Protein AF-A0A6P0TU62-F1 (afdb_monomer)

Solvent-accessible surface area (backbone atoms only — not comparable to full-atom values): 12543 Å² total; per-residue (Å²): 138,87,80,88,75,73,83,84,69,90,76,86,84,86,90,59,67,56,60,49,53,32,50,72,73,44,58,74,83,40,44,62,30,43,53,56,49,48,51,63,51,58,72,39,86,76,42,37,83,47,64,42,98,83,37,34,37,38,36,33,21,39,73,86,64,100,78,54,47,68,38,38,34,43,33,52,50,100,90,45,67,43,58,30,36,31,37,73,37,22,60,92,61,98,59,87,74,46,62,45,46,28,32,64,42,58,40,89,94,48,54,61,67,34,46,80,22,40,48,52,34,40,30,60,42,99,65,80,90,67,89,87,69,90,59,94,45,66,46,100,47,68,33,56,33,53,34,46,42,71,46,45,66,54,43,27,29,55,92,30,85,63,42,43,55,48,54,50,28,42,76,72,73,57,84,86,92,74,87,51,72,64,58,53,52,55,48,60,50,50,77,73,53,65,59,50,30,43,36,59,56,52,52,51,17,52,37,50,41,60,61,73,74,106

Radius of gyration: 17.97 Å; Cα contacts (8 Å, |Δi|>4): 319; chains: 1; bounding box: 48×42×47 Å

Mean predicted aligned error: 10.74 Å

Nearest PDB structures (foldseek):
  2a1v-assembly1_A  TM=5.948E-01  e=1.820E-01  Deinococcus radiodurans
  7pb8-assembly1_O  TM=3.195E-01  e=6.800E+00  Homo sapiens

Foldseek 3Di:
DDDDPPPPPPDDDDDDVLLVLLLVLDDPVQNVLVVVLVVVLVPAPQWDWDADPVSFKIWIWRDDDPPIDGAKMWGADPVGIWIKGFFFAAAPDPDDTDTAIKIFDFDPPFHPSDQATFTQKIAGDPDDDDPPDPDFDADPRQATRIDGQLCRLVRRPPPDPPSNVVLLCLLVVHDDDDQDVVSVVVSVVVNVDRPTGPNSVSSNSSSSVNVVVD

Structure (mmCIF, N/CA/C/O backbone):
data_AF-A0A6P0TU62-F1
#
_entry.id   AF-A0A6P0TU62-F1
#
loop_
_atom_site.group_PDB
_atom_site.id
_atom_site.type_symbol
_atom_site.label_atom_id
_atom_site.label_alt_id
_atom_site.label_comp_id
_atom_site.label_asym_id
_atom_site.label_entity_id
_atom_site.label_seq_id
_atom_site.pdbx_PDB_ins_code
_atom_site.Cartn_x
_atom_site.Cartn_y
_atom_site.Cartn_z
_atom_site.occupancy
_atom_site.B_iso_or_equiv
_atom_site.auth_seq_id
_atom_site.auth_comp_id
_atom_site.auth_asym_id
_atom_site.auth_atom_id
_atom_site.pdbx_PDB_model_num
ATOM 1 N N . MET A 1 1 ? 22.571 23.059 -16.950 1.00 43.94 1 MET A N 1
ATOM 2 C CA . MET A 1 1 ? 21.199 22.929 -17.494 1.00 43.94 1 MET A CA 1
ATOM 3 C C . MET A 1 1 ? 21.248 23.376 -18.944 1.00 43.94 1 MET A C 1
ATOM 5 O O . MET A 1 1 ? 21.940 24.358 -19.193 1.00 43.94 1 MET A O 1
ATOM 9 N N . PRO A 1 2 ? 20.651 22.629 -19.884 1.00 31.70 2 PRO A N 1
ATOM 10 C CA . PRO A 1 2 ? 19.198 22.700 -20.074 1.00 31.70 2 PRO A CA 1
ATOM 11 C C . PRO A 1 2 ? 18.523 21.355 -20.404 1.00 31.70 2 PRO A C 1
ATOM 13 O O . PRO A 1 2 ? 19.171 20.417 -20.855 1.00 31.70 2 PRO A O 1
ATOM 16 N N . GLY A 1 3 ? 17.197 21.323 -20.234 1.00 24.81 3 GLY A N 1
ATOM 17 C CA . GLY A 1 3 ? 16.313 20.484 -21.044 1.00 24.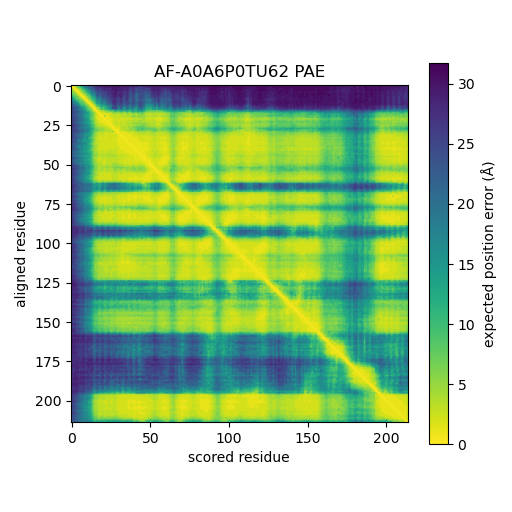81 3 GLY A CA 1
ATOM 18 C C . GLY A 1 3 ? 15.671 19.294 -20.342 1.00 24.81 3 GLY A C 1
ATOM 19 O O . GLY A 1 3 ? 15.936 18.156 -20.714 1.00 24.81 3 GLY A O 1
ATOM 20 N N . GLU A 1 4 ? 14.783 19.559 -19.381 1.00 38.81 4 GLU A N 1
ATOM 21 C CA . GLU A 1 4 ? 13.712 18.632 -19.009 1.00 38.81 4 GLU A CA 1
ATOM 22 C C . GLU A 1 4 ? 12.938 18.228 -20.269 1.00 38.81 4 GLU A C 1
ATOM 24 O O . GLU A 1 4 ? 12.079 18.953 -20.767 1.00 38.81 4 GLU A O 1
ATOM 29 N N . THR A 1 5 ? 13.242 17.049 -20.796 1.00 30.67 5 THR A N 1
ATOM 30 C CA . THR A 1 5 ? 12.323 16.332 -21.672 1.00 30.67 5 THR A CA 1
ATOM 31 C C . THR A 1 5 ? 11.351 15.606 -20.753 1.00 30.67 5 THR A C 1
ATOM 33 O O . THR A 1 5 ? 11.545 14.458 -20.358 1.00 30.67 5 THR A O 1
ATOM 36 N N . LEU A 1 6 ? 10.309 16.335 -20.344 1.00 31.42 6 LEU A N 1
ATOM 37 C CA . LEU A 1 6 ? 9.049 15.729 -19.936 1.00 31.42 6 LEU A CA 1
ATOM 38 C C . LEU A 1 6 ? 8.678 14.732 -21.034 1.00 31.42 6 LEU A C 1
ATOM 40 O O . LEU A 1 6 ? 8.507 15.124 -22.184 1.00 31.42 6 LEU A O 1
ATOM 44 N N . ASN A 1 7 ? 8.616 13.447 -20.687 1.00 32.84 7 ASN A N 1
ATOM 45 C CA . ASN A 1 7 ? 8.151 12.393 -21.579 1.00 32.84 7 ASN A CA 1
ATOM 46 C C . ASN A 1 7 ? 6.674 12.644 -21.922 1.00 32.84 7 ASN A C 1
ATOM 48 O O . ASN A 1 7 ? 5.763 12.083 -21.313 1.00 32.84 7 ASN A O 1
ATOM 52 N N . THR A 1 8 ? 6.441 13.507 -22.904 1.00 32.34 8 THR A N 1
ATOM 53 C CA . THR A 1 8 ? 5.207 13.623 -23.675 1.00 32.34 8 THR A CA 1
ATOM 54 C C . THR A 1 8 ? 5.149 12.475 -24.673 1.00 32.34 8 THR A C 1
ATOM 56 O O . THR A 1 8 ? 5.306 12.667 -25.868 1.00 32.34 8 THR A O 1
ATOM 59 N N . GLU A 1 9 ? 4.907 11.272 -24.164 1.00 31.53 9 GLU A N 1
ATOM 60 C CA . GLU A 1 9 ? 4.368 10.156 -24.949 1.00 31.53 9 GLU A CA 1
ATOM 61 C C . GLU A 1 9 ? 3.226 9.504 -24.157 1.00 31.53 9 GLU A C 1
ATOM 63 O O . GLU A 1 9 ? 3.234 8.332 -23.790 1.00 31.53 9 GLU A O 1
ATOM 68 N N . PHE A 1 10 ? 2.218 10.321 -23.851 1.00 41.88 10 PHE A N 1
ATOM 69 C CA . PHE A 1 10 ? 0.857 9.852 -23.612 1.00 41.88 10 PHE A CA 1
ATOM 70 C C . PHE A 1 10 ? 0.132 9.859 -24.963 1.00 41.88 10 PHE A C 1
ATOM 72 O O . PHE A 1 10 ? -0.468 10.871 -25.294 1.00 41.88 10 PHE A O 1
ATOM 79 N N . ASN A 1 11 ? 0.280 8.797 -25.762 1.00 35.66 11 ASN A N 1
ATOM 80 C CA . ASN A 1 11 ? -0.565 8.369 -26.902 1.00 35.66 11 ASN A CA 1
ATOM 81 C C . ASN A 1 11 ? 0.166 7.169 -27.552 1.00 35.66 11 ASN A C 1
ATOM 83 O O . ASN A 1 11 ? 1.378 7.214 -27.685 1.00 35.66 11 ASN A O 1
ATOM 87 N N . ASP A 1 12 ? -0.420 6.043 -27.953 1.00 40.81 12 ASP A N 1
ATOM 88 C CA . ASP A 1 12 ? -1.794 5.749 -28.329 1.00 40.81 12 ASP A CA 1
ATOM 89 C C . ASP A 1 12 ? -2.007 4.218 -28.300 1.00 40.81 12 ASP A C 1
ATOM 91 O O . ASP A 1 12 ? -1.086 3.447 -28.577 1.00 40.81 12 ASP A O 1
ATOM 95 N N . GLY A 1 13 ? -3.214 3.769 -27.953 1.00 32.50 13 GLY A N 1
ATOM 96 C CA . GLY A 1 13 ? -3.546 2.338 -27.835 1.00 32.50 13 GLY A CA 1
ATOM 97 C C . GLY A 1 13 ? -4.524 2.004 -26.708 1.00 32.50 13 GLY A C 1
ATOM 98 O O . GLY A 1 13 ? -4.392 0.973 -26.052 1.00 32.50 13 GLY A O 1
ATOM 99 N N . SER A 1 14 ? -5.498 2.892 -26.481 1.00 37.72 14 SER A N 1
ATOM 100 C CA . SER A 1 14 ? -6.461 2.913 -25.370 1.00 37.72 14 SER A CA 1
ATOM 101 C C . SER A 1 14 ? -5.834 3.153 -23.991 1.00 37.72 14 SER A C 1
ATOM 103 O O . SER A 1 14 ? -4.869 2.501 -23.626 1.00 37.72 14 SER A O 1
ATOM 105 N N . LEU A 1 15 ? -6.405 4.083 -23.217 1.00 56.44 15 LEU A N 1
ATOM 106 C CA . LEU A 1 15 ? -6.760 3.927 -21.791 1.00 56.44 15 LEU A CA 1
ATOM 107 C C . LEU A 1 15 ? -7.255 5.273 -21.198 1.00 56.44 15 LEU A C 1
ATOM 109 O O . LEU A 1 15 ? -6.475 5.990 -20.577 1.00 56.44 15 LEU A O 1
ATOM 113 N N . PRO A 1 16 ? -8.536 5.668 -21.405 1.00 58.84 16 PRO A N 1
ATOM 114 C CA . PRO A 1 16 ? -9.165 6.620 -20.460 1.00 58.84 16 PRO A CA 1
ATOM 115 C C . PRO A 1 16 ? -10.640 6.354 -20.077 1.00 58.84 16 PRO A C 1
ATOM 117 O O . PRO A 1 16 ? -11.072 6.784 -19.008 1.00 58.84 16 PRO A O 1
ATOM 120 N N . ALA A 1 17 ? -11.431 5.610 -20.863 1.00 62.06 17 ALA A N 1
ATOM 121 C CA . ALA A 1 17 ? -12.846 5.366 -20.532 1.00 62.06 17 ALA A CA 1
ATOM 122 C C . ALA A 1 17 ? -13.014 4.444 -19.311 1.00 62.06 17 ALA A C 1
ATOM 124 O O . ALA A 1 17 ? -13.893 4.642 -18.478 1.00 62.06 17 ALA A O 1
ATOM 125 N N . PHE A 1 18 ? -12.150 3.438 -19.171 1.00 75.94 18 PHE A N 1
ATOM 126 C CA . PHE A 1 18 ? -12.270 2.437 -18.110 1.00 75.94 18 PHE A CA 1
ATOM 127 C C . PHE A 1 18 ? -11.877 2.974 -16.728 1.00 75.94 18 PHE A C 1
ATOM 129 O O . PHE A 1 18 ? -12.560 2.668 -15.748 1.00 75.94 18 PHE A O 1
ATOM 136 N N . THR A 1 19 ? -10.844 3.820 -16.644 1.00 82.38 19 THR A N 1
ATOM 137 C CA . THR A 1 19 ? -10.497 4.535 -15.404 1.00 82.38 19 THR A CA 1
ATOM 138 C C . THR A 1 19 ? -11.584 5.551 -15.058 1.00 82.38 19 THR A C 1
ATOM 140 O O . THR A 1 19 ? -12.048 5.564 -13.921 1.00 82.38 19 THR A O 1
ATOM 143 N N . GLY A 1 20 ? -12.099 6.305 -16.040 1.00 80.50 20 GLY A N 1
ATOM 144 C 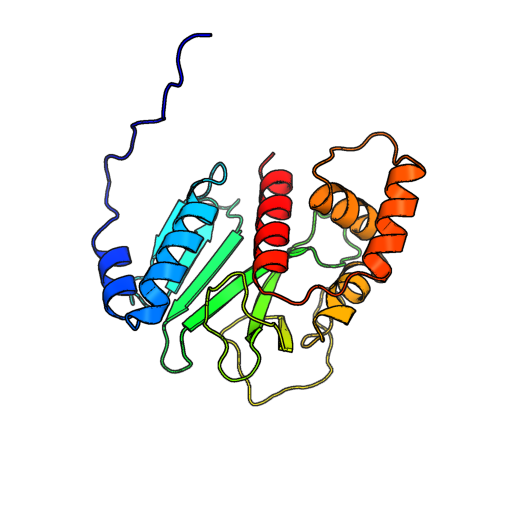CA . GLY A 1 20 ? -13.261 7.181 -15.842 1.00 80.50 20 GLY A CA 1
ATOM 145 C C . GLY A 1 20 ? -14.491 6.429 -15.315 1.00 80.50 20 GLY A C 1
ATOM 146 O O . GLY A 1 20 ? -15.119 6.863 -14.351 1.00 80.50 20 GLY A O 1
ATOM 147 N N . ASN A 1 21 ? -14.782 5.241 -15.855 1.00 83.75 21 ASN A N 1
ATOM 148 C CA . ASN A 1 21 ? -15.864 4.375 -15.377 1.00 83.75 21 ASN A CA 1
ATOM 149 C C . ASN A 1 21 ? -15.638 3.894 -13.938 1.00 83.75 21 ASN A C 1
ATOM 151 O O . ASN A 1 21 ? -16.591 3.829 -13.162 1.00 83.75 21 ASN A O 1
ATOM 155 N N . PHE A 1 22 ? -14.399 3.589 -13.551 1.00 87.31 22 PHE A N 1
ATOM 156 C CA . PHE A 1 22 ? -14.070 3.274 -12.162 1.00 87.31 22 PHE A CA 1
ATOM 157 C C . PHE A 1 22 ? -14.292 4.485 -11.240 1.00 87.31 22 PHE A C 1
ATOM 159 O O . PHE A 1 22 ? -14.972 4.358 -10.221 1.00 87.31 22 PHE A O 1
ATOM 166 N N . VAL A 1 23 ? -13.777 5.662 -11.618 1.00 86.25 23 VAL A N 1
ATOM 167 C CA . VAL A 1 23 ? -13.874 6.907 -10.833 1.00 86.25 23 VAL A CA 1
ATOM 168 C C . VAL A 1 23 ? -15.318 7.385 -10.699 1.00 86.25 23 VAL A C 1
ATOM 170 O O . VAL A 1 23 ? -15.723 7.819 -9.622 1.00 86.25 23 VAL A O 1
ATOM 173 N N . SER A 1 24 ? -16.129 7.250 -11.751 1.00 85.38 24 SER A N 1
ATOM 174 C CA . SER A 1 24 ? -17.551 7.623 -11.726 1.00 85.38 24 SER A CA 1
ATOM 175 C C . SER A 1 24 ? -18.344 6.874 -10.649 1.00 85.38 24 SER A C 1
ATOM 177 O O . SER A 1 24 ? -19.315 7.407 -10.118 1.00 85.38 24 SER A O 1
ATOM 179 N N . ARG A 1 25 ? -17.890 5.668 -10.285 1.00 85.25 25 ARG A N 1
ATOM 180 C CA . ARG A 1 25 ? -18.490 4.814 -9.254 1.00 85.25 25 ARG A CA 1
ATOM 181 C C . ARG A 1 25 ? -17.944 5.079 -7.852 1.00 85.25 25 ARG A C 1
ATOM 183 O O . ARG A 1 25 ? -18.397 4.432 -6.914 1.00 85.25 25 ARG A O 1
ATOM 190 N N . LEU A 1 26 ? -16.938 5.941 -7.706 1.00 85.88 26 LEU A N 1
ATOM 191 C CA . LEU A 1 26 ? -16.452 6.383 -6.403 1.00 85.88 26 LEU A CA 1
ATOM 192 C C . LEU A 1 26 ? -17.308 7.546 -5.909 1.00 85.88 26 LEU A C 1
ATOM 194 O O . LEU A 1 26 ? -17.596 8.481 -6.670 1.00 85.88 26 LEU A O 1
ATOM 198 N N . ASP A 1 27 ? -17.620 7.522 -4.617 1.00 84.50 27 ASP A N 1
ATOM 199 C CA . ASP A 1 27 ? -18.214 8.665 -3.935 1.00 84.50 27 ASP A CA 1
ATOM 200 C C . ASP A 1 27 ? -17.286 9.880 -4.040 1.00 84.50 27 ASP A C 1
ATOM 202 O O . ASP A 1 27 ? -16.056 9.759 -4.052 1.00 84.50 27 ASP A O 1
ATOM 206 N N . GLN A 1 28 ? -17.880 11.072 -4.123 1.00 79.06 28 GLN A N 1
ATOM 207 C CA . GLN A 1 28 ? -17.161 12.324 -4.364 1.00 79.06 28 GLN A CA 1
ATOM 208 C C . GLN A 1 28 ? -15.968 12.561 -3.409 1.00 79.06 28 GLN A C 1
ATOM 210 O O . GLN A 1 28 ? -14.908 12.947 -3.913 1.00 79.06 28 GLN A O 1
ATOM 215 N N . PRO A 1 29 ? -16.057 12.267 -2.092 1.00 74.81 29 PRO A N 1
ATOM 216 C CA . PRO A 1 29 ? -14.926 12.424 -1.173 1.00 74.81 29 PRO A CA 1
ATOM 217 C C . PRO A 1 29 ? -13.724 11.529 -1.511 1.00 74.81 29 PRO A C 1
ATOM 219 O O . PRO A 1 29 ? -12.580 11.896 -1.251 1.00 74.81 29 PRO A O 1
ATOM 222 N N . PHE A 1 30 ? -13.953 10.365 -2.127 1.00 85.00 30 PHE A N 1
ATOM 223 C CA . PHE A 1 30 ? -12.886 9.417 -2.458 1.00 85.00 30 PHE A CA 1
ATOM 224 C C . PHE A 1 30 ? -12.179 9.756 -3.765 1.00 85.00 30 PHE A C 1
ATOM 226 O O . PHE A 1 30 ? -11.035 9.348 -3.953 1.00 85.00 30 PHE A O 1
ATOM 233 N N . ARG A 1 31 ? -12.816 10.525 -4.658 1.00 89.38 31 ARG A N 1
ATOM 234 C CA . ARG A 1 31 ? -12.241 10.878 -5.966 1.00 89.38 31 ARG A CA 1
ATOM 235 C C . ARG A 1 31 ? -10.957 11.690 -5.829 1.00 89.38 31 ARG A C 1
ATOM 237 O O . ARG A 1 31 ? -9.978 11.385 -6.495 1.00 89.38 31 ARG A O 1
ATOM 244 N N . GLN A 1 32 ? -10.927 12.676 -4.931 1.00 89.75 32 GLN A N 1
ATOM 245 C CA . GLN A 1 32 ? -9.735 13.511 -4.735 1.00 89.75 32 GLN A CA 1
ATOM 246 C C . GLN A 1 32 ? -8.550 12.703 -4.191 1.00 89.75 32 GLN A C 1
ATOM 248 O O . GLN A 1 32 ? -7.435 12.826 -4.694 1.00 89.75 32 GLN A O 1
ATOM 253 N N . ASN A 1 33 ? -8.791 11.851 -3.191 1.00 91.25 33 ASN A N 1
ATOM 254 C CA . ASN A 1 33 ? -7.750 10.986 -2.632 1.00 91.25 33 ASN A CA 1
ATOM 255 C C . ASN A 1 33 ? -7.298 9.926 -3.640 1.00 91.25 33 ASN A C 1
ATOM 257 O O . ASN A 1 33 ? -6.104 9.655 -3.752 1.00 91.25 33 ASN A O 1
ATOM 261 N N . PHE A 1 34 ? -8.229 9.394 -4.436 1.00 93.62 34 PHE A N 1
ATOM 262 C CA . PHE A 1 34 ? -7.909 8.508 -5.547 1.00 93.62 34 PHE A CA 1
ATOM 263 C C . PHE A 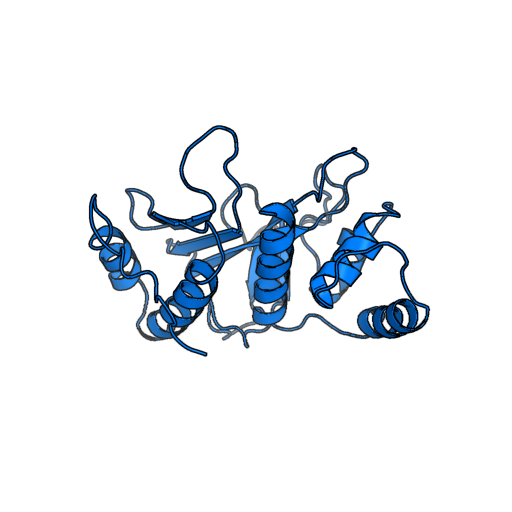1 34 ? -6.972 9.176 -6.558 1.00 93.62 34 PHE A C 1
ATOM 265 O O . PHE A 1 34 ? -5.941 8.590 -6.869 1.00 93.62 34 PHE A O 1
ATOM 272 N N . GLU A 1 35 ? -7.278 10.386 -7.036 1.00 91.00 35 GLU A N 1
ATOM 273 C CA . GLU A 1 35 ? -6.439 11.077 -8.029 1.00 91.00 35 GLU A CA 1
ATOM 274 C C . GLU A 1 35 ? -5.036 11.375 -7.488 1.00 91.00 35 GLU A C 1
ATOM 276 O O . GLU A 1 35 ? -4.037 11.109 -8.160 1.00 91.00 35 GLU A O 1
ATOM 281 N N . LYS A 1 36 ? -4.936 11.845 -6.237 1.00 92.56 36 LYS A N 1
ATOM 282 C CA . LYS A 1 36 ? -3.638 12.055 -5.573 1.00 92.56 36 LYS A CA 1
ATOM 283 C C . LYS A 1 36 ? -2.824 10.761 -5.518 1.00 92.56 36 LYS A C 1
ATOM 285 O O . LYS A 1 36 ? -1.649 10.747 -5.889 1.00 92.56 36 LYS A O 1
ATOM 290 N N . LEU A 1 37 ? -3.447 9.666 -5.085 1.00 94.88 37 LEU A N 1
ATOM 291 C CA . LEU A 1 37 ? -2.782 8.373 -4.955 1.00 94.88 37 LEU A CA 1
ATOM 292 C C . LEU A 1 37 ? -2.410 7.771 -6.320 1.00 94.88 37 LEU A C 1
ATOM 294 O O . LEU A 1 37 ? -1.322 7.219 -6.488 1.00 94.88 37 LEU A O 1
ATOM 298 N N . ARG A 1 38 ? -3.285 7.923 -7.316 1.00 94.19 38 ARG A N 1
ATOM 299 C CA . ARG A 1 38 ? -3.052 7.522 -8.706 1.00 94.19 38 ARG A CA 1
ATOM 300 C C . ARG A 1 38 ? -1.815 8.208 -9.277 1.00 94.19 38 ARG A C 1
ATOM 302 O O . ARG A 1 38 ? -0.946 7.526 -9.818 1.00 94.19 38 ARG A O 1
ATOM 309 N N . LEU A 1 39 ? -1.703 9.527 -9.110 1.00 93.69 39 LEU A N 1
ATOM 310 C CA . LEU A 1 39 ? -0.533 10.294 -9.546 1.00 93.69 39 LEU A CA 1
ATOM 311 C C . LEU A 1 39 ? 0.750 9.814 -8.857 1.00 93.69 39 LEU A C 1
ATOM 313 O O . LEU A 1 39 ? 1.760 9.619 -9.531 1.00 93.69 39 LEU A O 1
ATOM 317 N N . LYS A 1 40 ? 0.704 9.545 -7.543 1.00 95.00 40 LYS A N 1
ATOM 318 C CA . LYS A 1 40 ? 1.849 8.985 -6.801 1.00 95.00 40 LYS A CA 1
ATOM 319 C C . LYS A 1 40 ? 2.322 7.642 -7.359 1.00 95.00 40 LYS A C 1
ATOM 321 O O . LYS A 1 40 ? 3.525 7.396 -7.400 1.00 95.00 40 LYS A O 1
ATOM 326 N N . PHE A 1 41 ? 1.409 6.761 -7.767 1.00 95.31 41 PHE A N 1
ATOM 327 C CA . PHE A 1 41 ? 1.783 5.460 -8.325 1.00 95.31 41 PHE A CA 1
ATOM 328 C C . PHE A 1 41 ? 2.280 5.554 -9.766 1.00 95.31 41 PHE A C 1
ATOM 330 O O . PHE A 1 41 ? 3.277 4.916 -10.098 1.00 95.31 41 PHE A O 1
ATOM 337 N N . LEU A 1 42 ? 1.619 6.347 -10.611 1.00 93.25 42 LEU A N 1
ATOM 338 C CA . LEU A 1 42 ? 1.998 6.506 -12.017 1.00 93.25 42 LEU A CA 1
ATOM 339 C C . LEU A 1 42 ? 3.314 7.265 -12.210 1.00 93.25 42 LEU A C 1
ATOM 341 O O . LEU A 1 42 ? 3.974 7.064 -13.225 1.00 93.25 42 LEU A O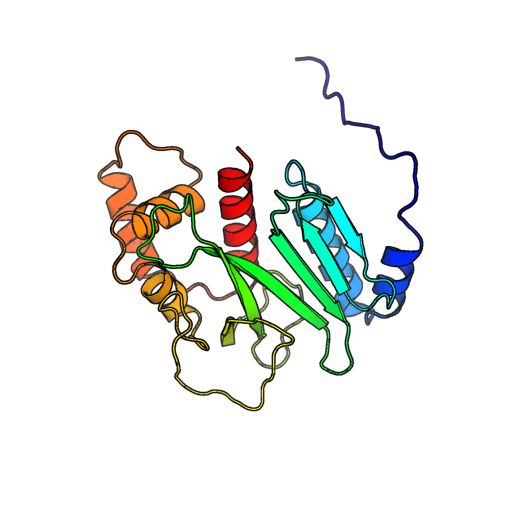 1
ATOM 345 N N . SER A 1 43 ? 3.727 8.086 -11.241 1.00 93.25 43 SER A N 1
ATOM 346 C CA . SER A 1 43 ? 5.040 8.738 -11.272 1.00 93.25 43 SER A CA 1
ATOM 347 C C . SER A 1 43 ? 6.205 7.781 -10.999 1.00 93.25 43 SER A C 1
ATOM 349 O O . SER A 1 43 ? 7.359 8.155 -11.207 1.00 93.25 43 SER A O 1
ATOM 351 N N . GLN A 1 44 ? 5.941 6.547 -10.549 1.00 92.19 44 GLN A N 1
ATOM 352 C CA . GLN A 1 44 ? 7.001 5.572 -10.307 1.00 92.19 44 GLN A CA 1
ATOM 353 C C . GLN A 1 44 ? 7.456 4.911 -11.615 1.00 92.19 44 GLN A C 1
ATOM 355 O O . GLN A 1 44 ? 6.631 4.591 -12.478 1.00 92.19 44 GLN A O 1
ATOM 360 N N . PRO A 1 45 ? 8.758 4.617 -11.779 1.00 88.94 45 PRO A N 1
ATOM 361 C CA . PRO A 1 45 ? 9.260 4.081 -13.034 1.00 88.94 45 PRO A CA 1
ATOM 362 C C . PRO A 1 45 ? 8.627 2.725 -13.368 1.00 88.94 45 PRO A C 1
ATOM 364 O O . PRO A 1 45 ? 8.431 1.871 -12.496 1.00 88.94 45 PRO A O 1
ATOM 367 N N . LYS A 1 46 ? 8.352 2.512 -14.660 1.00 89.38 46 LYS A N 1
ATOM 368 C CA . LYS A 1 46 ? 7.799 1.268 -15.231 1.00 89.38 46 LYS A CA 1
ATOM 369 C C . LYS A 1 46 ? 6.408 0.868 -14.696 1.00 89.38 46 LYS A C 1
ATOM 371 O O . LYS A 1 46 ? 5.951 -0.235 -15.013 1.00 89.38 46 LYS A O 1
ATOM 376 N N . VAL A 1 47 ? 5.732 1.713 -13.909 1.00 91.81 47 VAL A N 1
ATOM 377 C CA . VAL A 1 47 ? 4.349 1.462 -13.477 1.00 91.81 47 VAL A CA 1
ATOM 378 C C . VAL A 1 47 ? 3.388 1.726 -14.631 1.00 91.81 47 VAL A C 1
ATOM 380 O O . VAL A 1 47 ? 3.451 2.752 -15.297 1.00 91.81 47 VAL A O 1
ATOM 383 N N . LYS A 1 48 ? 2.466 0.787 -14.839 1.00 91.50 48 LYS A N 1
ATOM 384 C CA . LYS A 1 48 ? 1.290 0.924 -15.696 1.00 91.50 48 LYS A CA 1
ATOM 385 C C . LYS A 1 48 ? 0.028 0.761 -14.854 1.00 91.50 48 LYS A C 1
ATOM 387 O O . LYS A 1 48 ? 0.018 -0.013 -13.892 1.00 91.50 48 LYS A O 1
ATOM 392 N N . GLU A 1 49 ? -1.026 1.466 -15.244 1.00 90.69 49 GLU A N 1
ATOM 393 C CA . GLU A 1 49 ? -2.381 1.306 -14.714 1.00 90.69 49 GLU A CA 1
ATOM 394 C C . GLU A 1 49 ? -3.147 0.285 -15.565 1.00 90.69 49 GLU A C 1
ATOM 396 O O . GLU A 1 49 ? -3.173 0.379 -16.789 1.00 90.69 49 GLU A O 1
ATOM 401 N N . MET A 1 50 ? -3.771 -0.700 -14.919 1.00 89.50 50 MET A N 1
ATOM 402 C CA . MET A 1 50 ? -4.601 -1.719 -15.566 1.00 89.50 50 MET A CA 1
ATOM 403 C C . MET A 1 50 ? -5.954 -1.785 -14.865 1.00 89.50 50 MET A C 1
ATOM 405 O O . MET A 1 50 ? -6.029 -2.047 -13.662 1.00 89.50 50 MET A O 1
ATOM 409 N N . VAL A 1 51 ? -7.036 -1.579 -15.612 1.00 87.25 51 VAL A N 1
ATOM 410 C CA . VAL A 1 51 ? -8.401 -1.602 -15.075 1.00 87.25 51 VAL A CA 1
ATOM 411 C C . VAL A 1 51 ? -9.072 -2.924 -15.428 1.00 87.25 51 VAL A C 1
A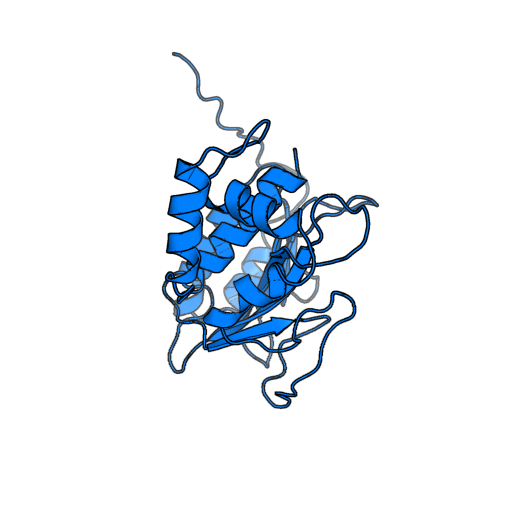TOM 413 O O . VAL A 1 51 ? -9.058 -3.358 -16.576 1.00 87.25 51 VAL A O 1
ATOM 416 N N . SER A 1 52 ? -9.686 -3.583 -14.444 1.00 83.50 52 SER A N 1
ATOM 417 C CA . SER A 1 52 ? -10.480 -4.793 -14.703 1.00 83.50 52 SER A CA 1
ATOM 418 C C . SER A 1 52 ? -11.668 -4.481 -15.619 1.00 83.50 52 SER A C 1
ATOM 420 O O . SER A 1 52 ? -12.288 -3.434 -15.446 1.00 83.50 52 SER A O 1
ATOM 422 N N . GLY A 1 53 ? -12.085 -5.425 -16.468 1.00 80.44 53 GLY A N 1
ATOM 423 C CA . GLY A 1 53 ? -13.257 -5.250 -17.344 1.00 80.44 53 GLY A CA 1
ATOM 424 C C . GLY A 1 53 ? -14.587 -4.985 -16.615 1.00 80.44 53 GLY A C 1
ATOM 425 O O . GLY A 1 53 ? -15.518 -4.455 -17.202 1.00 80.44 53 GLY A O 1
ATOM 426 N N . SER A 1 54 ? -14.682 -5.290 -15.314 1.00 81.38 54 SER A N 1
ATOM 427 C CA . SER A 1 54 ? -15.844 -4.933 -14.483 1.00 81.38 54 SER A CA 1
ATOM 428 C C . SER A 1 54 ? -15.807 -3.499 -13.940 1.00 81.38 54 SER A C 1
ATOM 430 O O . SER A 1 54 ? -16.762 -3.073 -13.286 1.00 81.38 54 SER A O 1
ATOM 432 N N . TYR A 1 55 ? -14.712 -2.765 -14.161 1.00 85.31 55 TYR A N 1
ATOM 433 C CA . TYR A 1 55 ? -14.437 -1.421 -13.629 1.00 85.31 55 TYR A CA 1
ATOM 434 C C . TYR A 1 55 ? -14.579 -1.332 -12.107 1.00 85.31 55 TYR A C 1
ATOM 436 O O . TYR A 1 55 ? -14.988 -0.312 -11.563 1.00 85.31 55 TYR A O 1
ATOM 444 N N . ARG A 1 56 ? -14.289 -2.435 -11.406 1.00 88.25 56 ARG A N 1
ATOM 445 C CA . ARG A 1 56 ? -14.307 -2.513 -9.936 1.00 88.25 56 ARG A CA 1
ATOM 446 C C . ARG A 1 56 ? -12.915 -2.625 -9.334 1.00 88.25 56 ARG A C 1
ATOM 448 O O . ARG A 1 56 ? -12.784 -2.663 -8.114 1.00 88.25 56 ARG A O 1
ATOM 455 N N . LYS A 1 57 ? -11.873 -2.731 -10.161 1.00 90.06 57 LYS A N 1
ATOM 456 C CA . LYS A 1 57 ? -10.488 -2.894 -9.720 1.00 90.06 57 LYS A CA 1
ATOM 457 C C . LYS A 1 57 ? -9.542 -2.149 -10.650 1.00 90.06 57 LYS A C 1
ATOM 459 O O . LYS A 1 57 ? -9.682 -2.258 -11.868 1.00 90.06 57 LYS A O 1
ATOM 464 N N . ILE A 1 58 ? -8.564 -1.480 -10.057 1.00 91.94 58 ILE A N 1
ATOM 465 C CA . ILE A 1 58 ? -7.407 -0.893 -10.726 1.00 91.94 58 ILE A CA 1
ATOM 466 C C . ILE A 1 58 ? -6.155 -1.515 -10.120 1.00 91.94 58 ILE A C 1
ATOM 468 O O . ILE A 1 58 ? -6.050 -1.623 -8.898 1.00 91.94 58 ILE A O 1
ATOM 472 N N . LEU A 1 59 ? -5.229 -1.949 -10.964 1.00 92.88 59 LEU A N 1
ATOM 473 C CA . LEU A 1 59 ? -3.935 -2.503 -10.589 1.00 92.88 59 LEU A CA 1
ATOM 474 C C . LEU A 1 59 ? -2.823 -1.594 -11.119 1.00 92.88 59 LEU A C 1
ATOM 476 O O . LEU A 1 59 ? -2.831 -1.224 -12.288 1.00 92.88 59 LEU A O 1
ATOM 480 N N . TYR A 1 60 ? -1.846 -1.310 -10.267 1.00 94.19 60 TYR A N 1
ATOM 481 C CA . TYR A 1 60 ? -0.612 -0.610 -10.600 1.00 94.19 60 TYR A CA 1
ATOM 482 C C . TYR A 1 60 ? 0.544 -1.613 -10.564 1.00 94.19 60 TYR A C 1
ATOM 484 O O . TYR A 1 60 ? 0.779 -2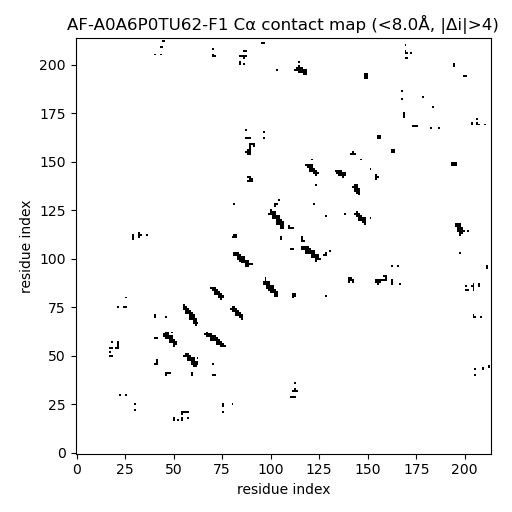.272 -9.542 1.00 94.19 60 TYR A O 1
ATOM 492 N N . GLY A 1 61 ? 1.248 -1.777 -11.683 1.00 92.62 61 GLY A N 1
ATOM 493 C CA . GLY A 1 61 ? 2.300 -2.788 -11.830 1.00 92.62 61 GLY A CA 1
ATOM 494 C C . GLY A 1 61 ? 3.005 -2.747 -13.188 1.00 92.62 61 GLY A C 1
ATOM 495 O O . GLY A 1 61 ? 2.753 -1.858 -13.993 1.00 92.62 61 GLY A O 1
ATOM 496 N N . THR A 1 62 ? 3.895 -3.704 -13.466 1.00 86.81 62 THR A N 1
ATOM 497 C CA . THR A 1 62 ? 4.652 -3.754 -14.726 1.00 86.81 62 THR A CA 1
ATOM 498 C C . THR A 1 62 ? 3.864 -4.569 -15.757 1.00 86.81 62 THR A C 1
ATOM 500 O O . THR A 1 62 ? 4.056 -5.780 -15.807 1.00 86.81 62 THR A O 1
ATOM 503 N N . GLY A 1 63 ? 2.989 -3.925 -16.542 1.00 72.69 63 GLY A N 1
ATOM 504 C CA . GLY A 1 63 ? 2.339 -4.453 -17.770 1.00 72.69 63 GLY A CA 1
ATOM 505 C C . GLY A 1 63 ? 1.894 -5.926 -17.775 1.00 72.69 63 GLY A C 1
ATOM 506 O O . GLY A 1 63 ? 1.639 -6.491 -16.727 1.00 72.69 63 GLY A O 1
ATOM 507 N N . ASP A 1 64 ? 1.820 -6.568 -18.941 1.00 56.03 64 ASP A N 1
ATOM 508 C CA . ASP A 1 64 ? 1.552 -8.013 -19.054 1.00 56.03 64 ASP A CA 1
ATOM 509 C C . ASP A 1 64 ? 2.840 -8.803 -19.350 1.00 56.03 64 ASP A C 1
ATOM 511 O O . ASP A 1 64 ? 3.745 -8.306 -20.022 1.00 56.03 64 ASP A O 1
ATOM 515 N N . GLY A 1 65 ? 2.944 -10.040 -18.839 1.00 56.00 65 GLY A N 1
ATOM 516 C CA . GLY A 1 65 ? 4.063 -10.958 -19.112 1.00 56.00 65 GLY A CA 1
ATOM 517 C C . GLY A 1 65 ? 4.548 -11.786 -17.911 1.00 56.00 65 GLY A C 1
ATOM 518 O O . GLY A 1 65 ? 4.097 -11.618 -16.777 1.00 56.00 65 GLY A O 1
ATOM 519 N N . LYS A 1 66 ? 5.515 -12.688 -18.149 1.00 46.25 66 LYS A N 1
ATOM 520 C CA . LYS A 1 66 ? 6.070 -13.622 -17.137 1.00 46.25 66 LYS A CA 1
ATOM 521 C C . LYS A 1 66 ? 6.791 -12.934 -15.963 1.00 46.25 66 LYS A C 1
ATOM 523 O O . LYS A 1 66 ? 7.018 -13.566 -14.936 1.00 46.25 66 LYS A O 1
ATOM 528 N N . THR A 1 67 ? 7.139 -11.653 -16.091 1.00 64.69 67 THR A N 1
ATOM 529 C CA . THR A 1 67 ? 7.880 -10.858 -15.093 1.00 64.69 67 THR A CA 1
ATOM 530 C C . THR A 1 67 ? 7.018 -9.805 -14.391 1.00 64.69 67 THR A C 1
ATOM 532 O O . THR A 1 67 ? 7.556 -8.886 -13.773 1.00 64.69 67 THR A O 1
ATOM 535 N N . HIS A 1 68 ? 5.690 -9.937 -14.455 1.00 78.62 68 HIS A N 1
ATOM 536 C CA . HIS A 1 68 ? 4.753 -8.972 -13.888 1.00 78.62 68 HIS A CA 1
ATOM 537 C C . HIS A 1 68 ? 4.954 -8.750 -12.376 1.00 78.62 68 HIS A C 1
ATOM 539 O O . HIS A 1 68 ? 4.682 -9.621 -11.541 1.00 78.62 68 HIS A O 1
ATOM 545 N N . LYS A 1 69 ? 5.402 -7.547 -12.012 1.00 88.25 69 LYS A N 1
ATOM 546 C CA . LYS A 1 69 ? 5.507 -7.053 -10.637 1.00 88.25 69 LYS A CA 1
ATOM 547 C C . LYS A 1 69 ? 4.309 -6.158 -10.343 1.00 88.25 69 LYS A C 1
ATOM 549 O O . LYS A 1 69 ? 3.870 -5.389 -11.189 1.00 88.25 69 LYS A O 1
ATOM 554 N N . LYS A 1 70 ? 3.808 -6.235 -9.113 1.00 91.06 70 LYS A N 1
ATOM 555 C CA . LYS A 1 70 ? 2.659 -5.462 -8.630 1.00 91.06 70 LYS A CA 1
ATOM 556 C C . LYS A 1 70 ? 3.115 -4.492 -7.544 1.00 91.06 70 LYS A C 1
ATOM 558 O O . LYS A 1 70 ? 3.937 -4.882 -6.712 1.00 91.06 70 LYS A O 1
ATOM 563 N N . LEU A 1 71 ? 2.601 -3.266 -7.592 1.00 93.94 71 LEU A N 1
ATOM 564 C CA . LEU A 1 71 ? 2.831 -2.198 -6.615 1.00 93.94 71 LEU A CA 1
ATOM 565 C C . LEU A 1 71 ? 1.610 -2.048 -5.707 1.00 93.94 71 LEU A C 1
ATOM 567 O O . LEU A 1 71 ? 1.703 -2.226 -4.494 1.00 93.94 71 LEU A O 1
ATOM 571 N N . ALA A 1 72 ? 0.458 -1.765 -6.312 1.00 95.56 72 ALA A N 1
ATOM 572 C CA . ALA A 1 72 ? -0.763 -1.425 -5.599 1.00 95.56 72 ALA A CA 1
ATOM 573 C C . ALA A 1 72 ? -2.001 -1.881 -6.370 1.00 95.56 72 ALA A C 1
ATOM 575 O O . ALA A 1 72 ? -1.964 -2.058 -7.584 1.00 95.56 72 ALA A O 1
ATOM 576 N N . GLN A 1 73 ? -3.112 -2.064 -5.670 1.00 94.31 73 GLN A N 1
ATOM 577 C CA . GLN A 1 73 ? -4.412 -2.332 -6.267 1.00 94.31 73 GLN A CA 1
ATOM 578 C C . GLN A 1 73 ? -5.479 -1.579 -5.482 1.00 94.31 73 GLN A C 1
ATOM 580 O O . GLN A 1 73 ? -5.502 -1.648 -4.258 1.00 94.31 73 GLN A O 1
ATOM 585 N N . ILE A 1 74 ? -6.396 -0.921 -6.178 1.00 94.12 74 ILE A N 1
ATOM 586 C CA . ILE A 1 74 ? -7.559 -0.267 -5.580 1.00 94.12 74 ILE A CA 1
ATOM 587 C C . ILE A 1 74 ? -8.799 -1.007 -6.062 1.00 94.12 74 ILE A C 1
ATOM 589 O O . ILE A 1 74 ? -8.920 -1.318 -7.248 1.00 94.12 74 ILE A O 1
ATOM 593 N N . THR A 1 75 ? -9.718 -1.328 -5.159 1.00 91.75 75 THR A N 1
ATOM 594 C CA . THR A 1 75 ? -10.992 -1.956 -5.528 1.00 91.75 75 THR A CA 1
ATOM 595 C C . THR A 1 75 ? -12.160 -1.134 -5.036 1.00 91.75 75 THR A C 1
ATOM 597 O O . THR A 1 75 ? -12.123 -0.680 -3.902 1.00 91.75 75 THR A O 1
ATOM 600 N N . ASN A 1 76 ? -13.205 -1.034 -5.848 1.00 90.12 76 ASN A N 1
ATOM 601 C CA . ASN A 1 76 ? -14.494 -0.462 -5.497 1.00 90.12 76 ASN A CA 1
ATOM 602 C C . ASN A 1 76 ? -15.556 -1.558 -5.672 1.00 90.12 76 ASN A C 1
ATOM 604 O O . ASN A 1 76 ? -15.880 -1.958 -6.795 1.00 90.12 76 ASN A O 1
ATOM 608 N N . THR A 1 77 ? -16.012 -2.133 -4.562 1.00 83.88 77 THR A N 1
ATOM 609 C CA . THR A 1 77 ? -16.947 -3.271 -4.549 1.00 83.88 77 THR A CA 1
ATOM 610 C C . THR A 1 77 ? -18.077 -3.018 -3.557 1.00 83.88 77 THR A C 1
ATOM 612 O O . THR A 1 77 ? -18.029 -2.044 -2.819 1.00 83.88 77 THR A O 1
ATOM 615 N N . GLY A 1 78 ? -19.061 -3.923 -3.474 1.00 78.19 78 GLY A N 1
ATOM 616 C CA . GLY A 1 78 ? -20.101 -3.845 -2.436 1.00 78.19 78 GLY A CA 1
ATOM 617 C C . GLY A 1 78 ? -19.552 -3.860 -1.001 1.00 78.19 78 GLY A C 1
ATOM 618 O O . GLY A 1 78 ? -20.217 -3.385 -0.095 1.00 78.19 78 GLY A O 1
ATOM 619 N N . ASN A 1 79 ? -18.312 -4.326 -0.808 1.00 74.81 79 ASN A N 1
ATOM 620 C CA . ASN A 1 79 ? -17.607 -4.295 0.477 1.00 74.81 79 ASN A CA 1
ATOM 621 C C . ASN A 1 79 ? -16.810 -2.988 0.688 1.00 74.81 79 ASN A C 1
ATOM 623 O O . ASN A 1 79 ? -15.939 -2.932 1.553 1.00 74.81 79 ASN A O 1
ATOM 627 N N . GLY A 1 80 ? -17.037 -1.968 -0.144 1.00 85.56 80 GLY A N 1
ATOM 628 C CA . GLY A 1 80 ? -16.388 -0.662 -0.067 1.00 85.56 80 GLY A CA 1
ATOM 629 C C . GLY A 1 80 ? -15.134 -0.502 -0.931 1.00 85.56 80 GLY A C 1
ATOM 630 O O . GLY A 1 80 ? -14.734 -1.388 -1.708 1.00 85.56 80 GLY A O 1
ATOM 631 N N . VAL A 1 81 ? -14.524 0.678 -0.783 1.00 90.44 81 VAL A N 1
ATOM 632 C CA . VAL A 1 81 ? -13.273 1.073 -1.433 1.00 90.44 81 VAL A CA 1
ATOM 633 C C . VAL A 1 81 ? -12.096 0.587 -0.597 1.00 90.44 81 VAL A C 1
ATOM 635 O O . VAL A 1 81 ? -11.956 0.959 0.560 1.00 90.44 81 VAL A O 1
ATOM 638 N N . ASN A 1 82 ? -11.240 -0.245 -1.187 1.00 91.50 82 ASN A N 1
ATOM 639 C CA . ASN A 1 82 ? -10.123 -0.871 -0.484 1.00 91.50 82 ASN A CA 1
ATOM 640 C C . ASN A 1 82 ? -8.809 -0.650 -1.237 1.00 91.50 82 ASN A C 1
ATOM 642 O O . ASN A 1 82 ? -8.745 -0.877 -2.451 1.00 91.50 82 ASN A O 1
ATOM 646 N N . LEU A 1 83 ? -7.761 -0.271 -0.502 1.00 94.25 83 LEU A N 1
ATOM 647 C CA . LEU A 1 83 ? -6.382 -0.247 -0.984 1.00 94.25 83 LEU A CA 1
ATOM 648 C C . LEU A 1 83 ? -5.688 -1.561 -0.636 1.00 94.25 83 LEU A C 1
ATOM 650 O O . LEU A 1 83 ? -5.782 -2.057 0.486 1.00 94.25 83 LEU A O 1
ATOM 654 N N . PHE A 1 84 ? -4.942 -2.090 -1.596 1.00 95.00 84 PHE A N 1
ATOM 655 C CA . PHE A 1 84 ? -4.011 -3.181 -1.388 1.00 95.00 84 PHE A CA 1
ATOM 656 C C . PHE A 1 84 ? -2.619 -2.775 -1.854 1.00 95.00 84 PHE A C 1
ATOM 658 O O . PHE A 1 84 ? -2.476 -2.219 -2.942 1.00 95.00 84 PHE A O 1
ATOM 665 N N . LEU A 1 85 ? -1.597 -3.109 -1.073 1.00 94.69 85 LEU A N 1
ATOM 666 C CA . LEU A 1 85 ? -0.199 -2.798 -1.368 1.00 94.69 85 LEU A CA 1
ATOM 667 C C . LEU A 1 85 ? 0.648 -4.066 -1.340 1.00 94.69 85 LEU A C 1
ATOM 669 O O . LEU A 1 85 ? 0.415 -4.959 -0.524 1.00 94.69 85 LEU A O 1
ATOM 673 N N . TRP A 1 86 ? 1.635 -4.155 -2.230 1.00 92.06 86 TRP A N 1
ATOM 674 C CA . TRP A 1 86 ? 2.646 -5.208 -2.173 1.00 92.06 86 TRP A CA 1
ATOM 675 C C . TRP A 1 86 ? 3.799 -4.753 -1.287 1.00 92.06 86 TRP A C 1
ATOM 677 O O . TRP A 1 86 ? 4.662 -3.993 -1.718 1.00 92.06 86 TRP A O 1
ATOM 687 N N . LEU A 1 87 ? 3.798 -5.234 -0.048 1.00 88.62 87 LEU A N 1
ATOM 688 C CA . LEU A 1 87 ? 4.764 -4.863 0.978 1.00 88.62 87 LEU A CA 1
ATOM 689 C C . LEU A 1 87 ? 5.789 -5.987 1.218 1.00 88.62 87 LEU A C 1
ATOM 691 O O . LEU A 1 87 ? 5.484 -7.155 0.943 1.00 88.62 87 LEU A O 1
ATOM 695 N N . PRO A 1 88 ? 6.998 -5.667 1.714 1.00 82.75 88 PRO A N 1
ATOM 696 C CA . PRO A 1 88 ? 8.043 -6.653 1.986 1.00 82.75 88 PRO A CA 1
ATOM 697 C C . PRO A 1 88 ? 7.655 -7.616 3.115 1.00 82.75 88 PRO A C 1
ATOM 699 O O . PRO A 1 88 ? 7.075 -7.207 4.113 1.00 82.75 88 PRO A O 1
ATOM 702 N N . THR A 1 89 ? 8.000 -8.895 2.982 1.00 79.12 89 THR A N 1
ATOM 703 C CA . THR A 1 89 ? 7.702 -9.937 3.986 1.00 79.12 89 THR A CA 1
ATOM 704 C C . THR A 1 89 ? 8.960 -10.687 4.410 1.00 79.12 89 THR A C 1
ATOM 706 O O . THR A 1 89 ? 9.953 -10.678 3.693 1.00 79.12 89 THR A O 1
ATOM 709 N N . ALA A 1 90 ? 8.929 -11.425 5.515 1.00 69.88 90 ALA A N 1
ATOM 710 C CA . ALA A 1 90 ? 9.961 -12.425 5.776 1.00 69.88 90 ALA A CA 1
ATOM 711 C C . ALA A 1 90 ? 9.747 -13.646 4.853 1.00 69.88 90 ALA A C 1
ATOM 713 O O . ALA A 1 90 ? 8.624 -14.092 4.665 1.00 69.88 90 ALA A O 1
ATOM 714 N N . VAL A 1 91 ? 10.792 -14.201 4.239 1.00 58.78 91 VAL A N 1
ATOM 715 C CA . VAL A 1 91 ? 10.826 -15.621 3.821 1.00 58.78 91 VAL A CA 1
ATOM 716 C C . VAL A 1 91 ? 12.264 -16.094 3.867 1.00 58.78 91 VAL A C 1
ATOM 718 O O . VAL A 1 91 ? 13.189 -15.339 3.587 1.00 58.78 91 VAL A O 1
ATOM 721 N N . ARG A 1 92 ? 12.431 -17.379 4.182 1.00 50.88 92 ARG A N 1
ATOM 722 C CA . ARG A 1 92 ? 13.729 -18.055 4.309 1.00 50.88 92 ARG A CA 1
ATOM 723 C C . ARG A 1 92 ? 14.423 -18.358 2.973 1.00 50.88 92 ARG A C 1
ATOM 725 O O . ARG A 1 92 ? 15.503 -18.930 2.967 1.00 50.88 92 ARG A O 1
ATOM 732 N N . THR A 1 93 ? 13.798 -18.051 1.839 1.00 48.00 93 THR A N 1
ATOM 733 C CA . THR A 1 93 ? 14.277 -18.453 0.506 1.00 48.00 93 THR A CA 1
ATOM 734 C C . THR A 1 93 ? 15.121 -17.359 -0.154 1.00 48.00 93 THR A C 1
ATOM 736 O O . THR A 1 93 ? 14.824 -16.186 0.050 1.00 48.00 93 THR A O 1
ATOM 739 N N . ASN A 1 94 ? 16.077 -17.738 -1.018 1.00 48.22 94 ASN A N 1
ATOM 740 C CA . ASN A 1 94 ? 16.985 -16.885 -1.825 1.00 48.22 94 ASN A CA 1
ATOM 741 C C . ASN A 1 94 ? 16.294 -15.935 -2.843 1.00 48.22 94 ASN A C 1
ATOM 743 O O . ASN A 1 94 ? 16.821 -15.651 -3.918 1.00 48.22 94 ASN A O 1
ATOM 747 N N . ILE A 1 95 ? 15.089 -15.451 -2.553 1.00 52.50 95 ILE A N 1
ATOM 748 C CA . ILE A 1 95 ? 14.339 -14.533 -3.408 1.00 52.50 95 ILE A CA 1
ATOM 749 C C . ILE A 1 95 ? 14.830 -13.108 -3.138 1.00 52.50 95 ILE A C 1
ATOM 751 O O . ILE A 1 95 ? 14.797 -12.643 -1.999 1.00 52.50 95 ILE A O 1
ATOM 755 N N . ARG A 1 96 ? 15.222 -12.384 -4.197 1.00 59.12 96 ARG A N 1
ATOM 756 C CA . ARG A 1 96 ? 15.448 -10.930 -4.141 1.00 59.12 96 ARG A CA 1
ATOM 757 C C . ARG A 1 96 ? 14.149 -10.246 -3.699 1.00 59.12 96 ARG A C 1
ATOM 759 O O . ARG A 1 96 ? 13.200 -10.162 -4.473 1.00 59.12 96 ARG A O 1
ATOM 766 N N . VAL A 1 97 ? 14.123 -9.791 -2.449 1.00 67.69 97 VAL A N 1
ATOM 767 C CA . VAL A 1 97 ? 13.025 -9.070 -1.780 1.00 67.69 97 VAL A CA 1
ATOM 768 C C . VAL A 1 97 ? 11.664 -9.748 -1.925 1.00 67.69 97 VAL A C 1
ATOM 770 O O . VAL A 1 97 ? 10.882 -9.429 -2.831 1.00 67.69 97 VAL A O 1
ATOM 773 N N . PRO A 1 98 ? 11.329 -10.670 -1.022 1.00 75.31 98 PRO A N 1
ATOM 774 C CA . PRO A 1 98 ? 9.971 -11.177 -0.979 1.00 75.31 98 PRO A CA 1
ATOM 775 C C . PRO A 1 98 ? 8.963 -10.077 -0.649 1.00 75.31 98 PRO A C 1
ATOM 777 O O . PRO A 1 98 ? 9.115 -9.335 0.318 1.00 75.31 98 PRO A O 1
ATOM 780 N N . VAL A 1 99 ? 7.901 -10.006 -1.446 1.00 82.69 99 VAL A N 1
ATOM 781 C CA . VAL A 1 99 ? 6.768 -9.114 -1.200 1.00 82.69 99 VAL A CA 1
ATOM 782 C C . VAL A 1 99 ? 5.468 -9.889 -1.247 1.00 82.69 99 VAL A C 1
ATOM 784 O O . VAL A 1 99 ? 5.333 -10.846 -2.016 1.00 82.69 99 VAL A O 1
ATOM 787 N N . THR A 1 100 ? 4.479 -9.439 -0.481 1.00 86.62 100 THR A N 1
ATOM 788 C CA . THR A 1 100 ? 3.112 -9.940 -0.614 1.00 86.62 100 THR A CA 1
ATOM 789 C C . THR A 1 100 ? 2.077 -8.830 -0.537 1.00 86.62 100 THR A C 1
ATOM 791 O O . THR A 1 100 ? 2.344 -7.745 -0.044 1.00 86.62 100 THR A O 1
ATOM 794 N N . ARG A 1 101 ? 0.886 -9.113 -1.065 1.00 91.00 101 ARG A N 1
ATOM 795 C CA . ARG A 1 101 ? -0.264 -8.224 -1.066 1.00 91.00 101 ARG A CA 1
ATOM 796 C C . ARG A 1 101 ? -0.914 -8.164 0.317 1.00 91.00 101 ARG A C 1
ATOM 798 O O . ARG A 1 101 ? -1.397 -9.179 0.826 1.00 91.00 101 ARG A O 1
ATOM 805 N N . PHE A 1 102 ? -1.014 -6.960 0.853 1.00 91.94 102 PHE A N 1
ATOM 806 C CA . PHE A 1 102 ? -1.741 -6.646 2.075 1.00 91.94 102 PHE A CA 1
ATOM 807 C C . PHE A 1 102 ? -2.903 -5.704 1.779 1.00 91.94 102 PHE A C 1
ATOM 809 O O . PHE A 1 102 ? -2.810 -4.900 0.857 1.00 91.94 102 PHE A O 1
ATOM 816 N N . GLY A 1 103 ? -4.000 -5.847 2.517 1.00 93.38 103 GLY A N 1
ATOM 817 C CA . GLY A 1 103 ? -5.079 -4.866 2.617 1.00 93.38 103 GLY A CA 1
ATOM 818 C C . GLY A 1 103 ? -5.052 -4.186 3.986 1.00 93.38 103 GLY A C 1
ATOM 819 O O . GLY A 1 103 ? -4.353 -4.646 4.890 1.00 93.38 103 GLY A O 1
ATOM 820 N N . PHE A 1 104 ? -5.818 -3.111 4.133 1.00 92.88 104 PHE A N 1
ATOM 821 C CA . PHE A 1 104 ? -5.813 -2.275 5.334 1.00 92.88 104 PHE A CA 1
ATOM 822 C C . PHE A 1 104 ? -7.235 -2.099 5.849 1.00 92.88 104 PHE A C 1
ATOM 824 O O . PHE A 1 104 ? -8.129 -1.745 5.081 1.00 92.88 104 PHE A O 1
ATOM 831 N N . VAL A 1 105 ? -7.429 -2.339 7.143 1.00 91.69 105 VAL A N 1
ATOM 832 C CA . VAL A 1 105 ? -8.637 -1.936 7.865 1.00 91.69 105 VAL A CA 1
ATOM 833 C C . VAL A 1 105 ? -8.325 -0.615 8.537 1.00 91.69 105 VAL A C 1
ATOM 835 O O . VAL A 1 105 ? -7.377 -0.533 9.317 1.00 91.69 105 VAL A O 1
ATOM 838 N N . LEU A 1 106 ? -9.085 0.415 8.189 1.00 92.06 106 LEU A N 1
ATOM 839 C CA . LEU A 1 106 ? -8.925 1.747 8.755 1.00 92.06 106 LEU A CA 1
ATOM 840 C C . LEU A 1 106 ? -9.756 1.878 10.032 1.00 92.06 106 LEU A C 1
ATOM 842 O O . LEU A 1 106 ? -10.758 1.178 10.187 1.00 92.06 106 LEU A O 1
ATOM 846 N N . ALA A 1 107 ? -9.345 2.781 10.919 1.00 91.44 107 ALA A N 1
ATOM 847 C CA . ALA A 1 107 ? -10.142 3.128 12.089 1.00 91.44 107 ALA A CA 1
ATOM 848 C C . ALA A 1 107 ? -11.508 3.718 11.677 1.00 91.44 107 ALA A C 1
ATOM 850 O O . ALA A 1 107 ? -11.715 4.147 10.539 1.00 91.44 107 ALA A O 1
ATOM 851 N N . ALA A 1 108 ? -12.464 3.743 12.607 1.00 88.81 108 ALA A N 1
ATOM 852 C CA . ALA A 1 108 ? -13.793 4.285 12.338 1.00 88.81 108 ALA A CA 1
ATOM 853 C C . ALA A 1 108 ? -13.728 5.741 11.833 1.00 88.81 108 ALA A C 1
ATOM 855 O O . ALA A 1 108 ? -12.983 6.557 12.372 1.00 88.81 108 ALA A O 1
ATOM 856 N N . ASN A 1 109 ? -14.559 6.062 10.835 1.00 88.75 109 ASN A N 1
ATOM 857 C CA . ASN A 1 109 ? -14.673 7.383 10.192 1.00 88.75 109 ASN A CA 1
ATOM 858 C C . ASN A 1 109 ? -13.444 7.848 9.391 1.00 88.75 109 ASN A C 1
ATOM 860 O O . ASN A 1 109 ? -13.411 8.987 8.928 1.00 88.75 109 ASN A O 1
ATOM 864 N N . GLU A 1 110 ? -12.453 6.983 9.192 1.00 92.00 110 GLU A N 1
ATOM 865 C CA . GLU A 1 110 ? -11.314 7.270 8.326 1.00 92.00 110 GLU A CA 1
ATOM 866 C C . GLU A 1 110 ? -11.693 7.209 6.841 1.00 92.00 110 GLU A C 1
ATOM 868 O O . GLU A 1 110 ? -12.603 6.482 6.433 1.00 92.00 110 GLU A O 1
ATOM 873 N N . ILE A 1 111 ? -10.974 7.970 6.013 1.00 90.19 111 ILE A N 1
ATOM 874 C CA . ILE A 1 111 ? -11.247 8.099 4.582 1.00 90.19 111 ILE A CA 1
ATOM 875 C C . ILE A 1 111 ? -10.375 7.104 3.799 1.00 90.19 111 ILE A C 1
ATOM 877 O O . ILE A 1 111 ? -9.149 7.240 3.768 1.00 90.19 111 ILE A O 1
ATOM 881 N N . PRO A 1 112 ? -10.973 6.137 3.081 1.00 88.19 112 PRO A N 1
ATOM 882 C CA . PRO A 1 112 ? -10.241 5.271 2.170 1.00 88.19 112 PRO A CA 1
ATOM 883 C C . PRO A 1 112 ? -9.334 6.058 1.219 1.00 88.19 112 PRO A C 1
ATOM 885 O O . PRO A 1 112 ? -9.739 7.065 0.640 1.00 88.19 112 PRO A O 1
ATOM 888 N N . LEU A 1 113 ? -8.121 5.539 1.007 1.00 92.62 113 LEU A N 1
ATOM 889 C CA . LEU A 1 113 ? -7.102 6.087 0.097 1.00 92.62 113 LEU A CA 1
ATOM 890 C C . LEU A 1 113 ? -6.444 7.401 0.553 1.00 92.62 113 LEU A C 1
ATOM 892 O O . LEU A 1 113 ? -5.569 7.889 -0.159 1.00 92.62 113 LEU A O 1
ATOM 896 N N . SER A 1 114 ? -6.827 7.967 1.701 1.00 93.12 114 SER A N 1
ATOM 897 C CA . SER A 1 114 ? -6.129 9.116 2.284 1.00 93.12 114 SER A CA 1
ATOM 898 C C . SER A 1 114 ? -4.826 8.677 2.949 1.00 93.12 114 SER A C 1
ATOM 900 O O . SER A 1 114 ? -4.822 7.715 3.716 1.00 93.12 114 SER A O 1
ATOM 902 N N . ASP A 1 115 ? -3.733 9.403 2.706 1.00 91.94 115 ASP A N 1
ATOM 903 C CA . ASP A 1 115 ? -2.445 9.150 3.366 1.00 91.94 115 ASP A CA 1
ATOM 904 C C . ASP A 1 115 ? -2.546 9.294 4.889 1.00 91.94 115 ASP A C 1
ATOM 906 O O . ASP A 1 115 ? -1.898 8.553 5.629 1.00 91.94 115 ASP A O 1
ATOM 910 N N . ASP A 1 116 ? -3.383 10.220 5.354 1.00 93.75 116 ASP A N 1
ATOM 911 C CA . ASP A 1 116 ? -3.529 10.545 6.772 1.00 93.75 116 ASP A CA 1
ATOM 912 C C . ASP A 1 116 ? -4.381 9.532 7.533 1.00 93.75 116 ASP A C 1
ATOM 914 O O . ASP A 1 116 ? -4.442 9.579 8.763 1.00 93.75 116 ASP A O 1
ATOM 918 N N . SER A 1 117 ? -5.020 8.595 6.828 1.00 94.25 117 SER A N 1
ATOM 919 C CA . SER A 1 117 ? -5.970 7.710 7.476 1.00 94.25 117 SER A CA 1
ATOM 920 C C . SER A 1 117 ? -5.321 6.667 8.359 1.00 94.25 117 SER A C 1
ATOM 922 O O . SER A 1 117 ? -4.413 5.942 7.942 1.00 94.25 117 SER A O 1
ATOM 924 N N . LYS A 1 118 ? -5.819 6.581 9.593 1.00 94.19 118 LYS A N 1
ATOM 925 C CA . LYS A 1 118 ? -5.295 5.673 10.611 1.00 94.19 118 LYS A CA 1
ATOM 926 C C . LYS A 1 118 ? -5.606 4.229 10.258 1.00 94.19 118 LYS A C 1
ATOM 928 O O . LYS A 1 118 ? -6.755 3.865 10.004 1.00 94.19 118 LYS A O 1
ATOM 933 N N . VAL A 1 119 ? -4.573 3.397 10.285 1.00 92.88 119 VAL A N 1
ATOM 934 C CA . VAL A 1 119 ? -4.704 1.955 10.078 1.00 92.88 119 VAL A CA 1
ATOM 935 C C . VAL A 1 119 ? -4.961 1.301 11.430 1.00 92.88 119 VAL A C 1
ATOM 937 O O . VAL A 1 119 ? -4.204 1.510 12.370 1.00 92.88 119 VAL A O 1
ATOM 940 N N . GLU A 1 120 ? -6.020 0.504 11.524 1.00 91.62 120 GLU A N 1
ATOM 941 C CA . GLU A 1 120 ? -6.319 -0.319 12.698 1.00 91.62 120 GLU A CA 1
ATOM 942 C C . GLU A 1 120 ? -5.701 -1.715 12.549 1.00 91.62 120 GLU A C 1
ATOM 944 O O . GLU A 1 120 ? -5.094 -2.226 13.484 1.00 91.62 120 GLU A O 1
ATOM 949 N N . TRP A 1 121 ? -5.803 -2.312 11.354 1.00 90.75 121 TRP A N 1
ATOM 950 C CA . TRP A 1 121 ? -5.240 -3.635 11.065 1.00 90.75 121 TRP A CA 1
ATOM 951 C C . TRP A 1 121 ? -4.633 -3.719 9.673 1.00 90.75 121 TRP A C 1
ATOM 953 O O . TRP A 1 121 ? -5.179 -3.200 8.695 1.00 90.75 121 TRP A O 1
ATOM 963 N N . ILE A 1 122 ? -3.545 -4.476 9.573 1.00 90.81 122 ILE A N 1
ATOM 964 C CA . ILE A 1 122 ? -2.962 -4.901 8.304 1.00 90.81 122 ILE A CA 1
ATOM 965 C C . ILE A 1 122 ? -3.343 -6.355 8.071 1.00 90.81 122 ILE A C 1
ATOM 967 O O . ILE A 1 122 ? -3.205 -7.206 8.953 1.00 90.81 122 ILE A O 1
ATOM 971 N N . VAL A 1 123 ? -3.812 -6.639 6.860 1.00 90.31 123 VAL A N 1
ATOM 972 C CA . VAL A 1 123 ? -4.407 -7.927 6.512 1.00 90.31 123 VAL A CA 1
ATOM 973 C C . VAL A 1 123 ? -3.646 -8.541 5.357 1.00 90.31 123 VAL A C 1
ATOM 975 O O . VAL A 1 123 ? -3.537 -7.948 4.287 1.00 90.31 123 VAL A O 1
ATOM 978 N N . PHE A 1 124 ? -3.143 -9.756 5.521 1.00 87.25 124 PHE A N 1
ATOM 979 C CA . PHE A 1 124 ? -2.616 -10.531 4.407 1.00 87.25 124 PHE A CA 1
ATOM 980 C C . PHE A 1 124 ? -3.761 -10.982 3.501 1.00 87.25 124 PHE A C 1
ATOM 982 O O . PHE A 1 124 ? -4.663 -11.695 3.942 1.00 87.25 124 PHE A O 1
ATOM 989 N N . THR A 1 125 ? -3.720 -10.628 2.213 1.00 77.69 125 THR A N 1
ATOM 990 C CA . THR A 1 125 ? -4.856 -10.898 1.322 1.00 77.69 125 THR A CA 1
ATOM 991 C C . THR A 1 125 ? -4.451 -11.689 0.083 1.00 77.69 125 THR A C 1
ATOM 993 O O . THR A 1 125 ? -3.676 -11.249 -0.767 1.00 77.69 125 THR A O 1
ATOM 996 N N . LYS A 1 126 ? -5.066 -12.867 -0.077 1.00 65.19 126 LYS A N 1
ATOM 997 C CA . LYS A 1 126 ? -5.166 -13.537 -1.385 1.00 65.19 126 LYS A CA 1
ATOM 998 C C . LYS A 1 126 ? -6.390 -13.033 -2.183 1.00 65.19 126 LYS A C 1
ATOM 1000 O O . LYS A 1 126 ? -6.485 -13.303 -3.375 1.00 65.19 126 LYS A O 1
ATOM 1005 N N . GLY A 1 127 ? -7.291 -12.263 -1.552 1.00 61.66 127 GLY A N 1
ATOM 1006 C CA . GLY A 1 127 ? -8.603 -11.831 -2.066 1.00 61.66 127 GLY A CA 1
ATOM 1007 C C . GLY A 1 127 ? -9.065 -10.475 -1.507 1.00 61.66 127 GLY A C 1
ATOM 1008 O O . GLY A 1 127 ? -8.229 -9.625 -1.223 1.00 61.66 127 GLY A O 1
ATOM 1009 N N . THR A 1 128 ? -10.372 -10.221 -1.434 1.00 62.88 128 THR A N 1
ATOM 1010 C CA . THR A 1 128 ? -10.946 -9.016 -0.790 1.00 62.88 128 THR A CA 1
ATOM 1011 C C . THR A 1 128 ? -10.720 -9.070 0.729 1.00 62.88 128 THR A C 1
ATOM 1013 O O . THR A 1 128 ? -10.530 -10.159 1.267 1.00 62.88 128 THR A O 1
ATOM 1016 N N . VAL A 1 129 ? -10.706 -7.926 1.419 1.00 71.62 129 VAL A N 1
ATOM 1017 C CA . VAL A 1 129 ? -10.663 -7.888 2.892 1.00 71.62 129 VAL A CA 1
ATOM 1018 C C . VAL A 1 129 ? -12.017 -8.364 3.429 1.00 71.62 129 VAL A C 1
ATOM 1020 O O . VAL A 1 129 ? -13.046 -7.810 3.046 1.00 71.62 129 VAL A O 1
ATOM 1023 N N . ASP A 1 130 ? -12.018 -9.399 4.271 1.00 70.44 130 ASP A N 1
ATOM 1024 C CA . ASP A 1 130 ? -13.201 -9.846 5.015 1.00 70.44 130 ASP A CA 1
ATOM 1025 C C . ASP A 1 130 ? -13.032 -9.457 6.483 1.00 70.44 130 ASP A C 1
ATOM 1027 O O . ASP A 1 130 ? -12.135 -9.945 7.166 1.00 70.44 130 ASP A O 1
ATOM 1031 N N . LEU A 1 131 ? -13.876 -8.543 6.952 1.00 67.38 131 LEU A N 1
ATOM 1032 C CA . LEU A 1 131 ? -13.798 -7.979 8.298 1.00 67.38 131 LEU A CA 1
ATOM 1033 C C . LEU A 1 131 ? -14.371 -8.912 9.375 1.00 67.38 131 LEU A C 1
ATOM 1035 O O . LEU A 1 131 ? -14.174 -8.645 10.560 1.00 67.38 131 LEU A O 1
ATOM 1039 N N . LYS A 1 132 ? -15.076 -9.985 8.991 1.00 65.31 132 LYS A N 1
ATOM 1040 C CA . LYS A 1 132 ? -15.788 -10.860 9.937 1.00 65.31 132 LYS A CA 1
ATOM 1041 C C . LYS A 1 132 ? -14.894 -11.905 10.605 1.00 65.31 132 LYS A C 1
ATOM 1043 O O . LYS A 1 132 ? -15.233 -12.371 11.685 1.00 65.31 132 LYS A O 1
ATOM 1048 N N . TYR A 1 133 ? -13.754 -12.248 10.003 1.00 63.50 133 TYR A N 1
ATOM 1049 C CA . TYR A 1 133 ? -12.894 -13.341 10.469 1.00 63.50 133 TYR A CA 1
ATOM 1050 C C . TYR A 1 133 ? -11.485 -12.847 10.814 1.00 63.50 133 TYR A C 1
ATOM 1052 O O . TYR A 1 133 ? -10.534 -12.984 10.036 1.00 63.50 133 TYR A O 1
ATOM 1060 N N . LYS A 1 134 ? -11.353 -12.276 12.017 1.00 73.31 134 LYS A N 1
ATOM 1061 C CA . LYS A 1 134 ? -10.063 -11.927 12.628 1.00 73.31 134 LYS A CA 1
ATOM 1062 C C . LYS A 1 134 ? -9.525 -13.131 13.408 1.00 73.31 134 LYS A C 1
ATOM 1064 O O . LYS A 1 134 ? -9.709 -13.229 14.614 1.00 73.31 134 LYS A O 1
ATOM 1069 N N . GLU A 1 135 ? -8.869 -14.058 12.717 1.00 68.75 135 GLU A N 1
ATOM 1070 C CA . GLU A 1 135 ? -8.199 -15.196 13.359 1.00 68.75 135 GLU A CA 1
ATOM 1071 C C . GLU A 1 135 ? -6.676 -15.041 13.328 1.00 68.75 135 GLU A C 1
ATOM 1073 O O . GLU A 1 135 ? -6.071 -14.829 12.267 1.00 68.75 135 GLU A O 1
ATOM 1078 N N . LEU A 1 136 ? -6.048 -15.217 14.494 1.00 67.38 136 LEU A N 1
ATOM 1079 C CA . LEU A 1 136 ? -4.599 -15.333 14.635 1.00 67.38 136 LEU A CA 1
ATOM 1080 C C . LEU A 1 136 ? -4.126 -16.612 13.941 1.00 67.38 136 LEU A C 1
ATOM 1082 O O . LEU A 1 136 ? -4.234 -17.722 14.450 1.00 67.38 136 LEU A O 1
ATOM 1086 N N . SER A 1 137 ? -3.607 -16.445 12.732 1.00 79.12 137 SER A N 1
ATOM 1087 C CA . SER A 1 137 ? -2.986 -17.509 11.952 1.00 79.12 137 SER A CA 1
ATOM 1088 C C . SER A 1 137 ? -1.868 -16.925 11.102 1.00 79.12 137 SER A C 1
ATOM 1090 O O . SER A 1 137 ? -1.863 -15.730 10.809 1.00 79.12 137 SER A O 1
ATOM 1092 N N . PHE A 1 138 ? -0.914 -17.756 10.697 1.00 79.88 138 PHE A N 1
ATOM 1093 C CA . PHE A 1 138 ? 0.231 -17.328 9.897 1.00 79.88 138 PHE A CA 1
ATOM 1094 C C . PHE A 1 138 ? 0.056 -17.742 8.435 1.00 79.88 138 PHE A C 1
ATOM 1096 O O . PHE A 1 138 ? -0.598 -18.739 8.116 1.00 79.88 138 PHE A O 1
ATOM 1103 N N . ASN A 1 139 ? 0.610 -16.956 7.518 1.00 77.00 139 ASN A N 1
ATOM 1104 C CA . ASN A 1 139 ? 0.682 -17.318 6.108 1.00 77.00 139 ASN A CA 1
ATOM 1105 C C . ASN A 1 139 ? 1.932 -18.173 5.820 1.00 77.00 139 ASN A C 1
ATOM 1107 O O . ASN A 1 139 ? 2.804 -18.353 6.665 1.00 77.00 139 ASN A O 1
ATOM 1111 N N . LYS A 1 140 ? 2.059 -18.656 4.579 1.00 74.12 140 LYS A N 1
ATOM 1112 C CA . LYS A 1 140 ? 3.224 -19.440 4.123 1.00 74.12 140 LYS A CA 1
ATOM 1113 C C . LYS A 1 140 ? 4.570 -18.694 4.184 1.00 74.12 140 LYS A C 1
ATOM 1115 O O . LYS A 1 140 ? 5.613 -19.317 4.038 1.00 74.12 140 LYS A O 1
ATOM 1120 N N . ASN A 1 141 ? 4.534 -17.374 4.361 1.00 71.50 141 ASN A N 1
ATOM 1121 C CA . ASN A 1 141 ? 5.700 -16.510 4.515 1.00 71.50 141 ASN A CA 1
ATOM 1122 C C . ASN A 1 141 ? 6.003 -16.237 6.005 1.00 71.50 141 ASN A C 1
ATOM 1124 O O . ASN A 1 141 ? 6.832 -15.396 6.318 1.00 71.50 141 ASN A O 1
ATOM 1128 N N . GLY A 1 142 ? 5.317 -16.897 6.945 1.00 72.31 142 GLY A N 1
ATOM 1129 C CA . GLY A 1 142 ? 5.521 -16.690 8.381 1.00 72.31 142 GLY A CA 1
ATOM 1130 C C . GLY A 1 142 ? 5.007 -15.350 8.919 1.00 72.31 142 GLY A C 1
ATOM 1131 O O . GLY A 1 142 ? 5.262 -15.033 10.074 1.00 72.31 142 GLY A O 1
ATOM 1132 N N . MET A 1 143 ? 4.262 -14.571 8.126 1.00 78.69 143 MET A N 1
ATOM 1133 C CA . MET A 1 143 ? 3.601 -13.352 8.609 1.00 78.69 143 MET A CA 1
ATOM 1134 C C . MET A 1 143 ? 2.248 -13.702 9.217 1.00 78.69 143 MET A C 1
ATOM 1136 O O . MET A 1 143 ? 1.525 -14.540 8.665 1.00 78.69 143 MET A O 1
ATOM 1140 N N . ALA A 1 144 ? 1.862 -13.009 10.285 1.00 82.25 144 ALA A N 1
ATOM 1141 C CA . ALA A 1 144 ? 0.491 -13.058 10.771 1.00 82.25 144 ALA A CA 1
ATOM 1142 C C . ALA A 1 144 ? -0.477 -12.608 9.658 1.00 82.25 144 ALA A C 1
ATOM 1144 O O . ALA A 1 144 ? -0.200 -11.663 8.913 1.00 82.25 144 ALA A O 1
ATOM 1145 N N . LYS A 1 145 ? -1.609 -13.305 9.509 1.00 86.25 145 LYS A N 1
ATOM 1146 C CA . LYS A 1 145 ? -2.654 -12.922 8.548 1.00 86.25 145 LYS A CA 1
ATOM 1147 C C . LYS A 1 145 ? -3.301 -11.594 8.919 1.00 86.25 145 LYS A C 1
ATOM 1149 O O . LYS A 1 145 ? -3.728 -10.872 8.025 1.00 86.25 145 LYS A O 1
ATOM 1154 N N . TRP A 1 146 ? -3.343 -11.304 10.210 1.00 88.25 146 TRP A N 1
ATOM 1155 C CA . TRP A 1 146 ? -3.814 -10.067 10.801 1.00 88.25 146 TRP A CA 1
ATOM 1156 C C . TRP A 1 146 ? -2.753 -9.606 11.784 1.00 88.25 146 TRP A C 1
ATOM 1158 O O . TRP A 1 146 ? -2.363 -10.377 12.661 1.00 88.25 146 TRP A O 1
ATOM 1168 N N . CYS A 1 147 ? -2.273 -8.381 11.636 1.00 86.00 147 CYS A N 1
ATOM 1169 C CA . CYS A 1 147 ? -1.414 -7.771 12.637 1.00 86.00 147 CYS A CA 1
ATOM 1170 C C . CYS A 1 147 ? -1.790 -6.315 12.852 1.00 86.00 147 CYS A C 1
ATOM 1172 O O . CYS A 1 147 ? -2.264 -5.626 11.940 1.00 86.00 147 CYS A O 1
ATOM 1174 N N . GLU A 1 148 ? -1.565 -5.860 14.078 1.00 86.62 148 GLU A N 1
ATOM 1175 C CA . GLU A 1 148 ? -1.608 -4.440 14.372 1.00 86.62 148 GLU A CA 1
ATOM 1176 C C . GLU A 1 148 ? -0.492 -3.719 13.599 1.00 86.62 148 GLU A C 1
ATOM 1178 O O . GLU A 1 148 ? 0.582 -4.296 13.372 1.00 86.62 148 GLU A O 1
ATOM 1183 N N . PRO A 1 149 ? -0.704 -2.444 13.237 1.00 87.25 149 PRO A N 1
ATOM 1184 C CA . PRO A 1 149 ? 0.290 -1.611 12.575 1.00 87.25 149 PRO A CA 1
ATOM 1185 C C . PRO A 1 149 ? 1.683 -1.691 13.217 1.00 87.25 149 PRO A C 1
ATOM 1187 O O . PRO A 1 149 ? 2.686 -1.944 12.549 1.00 87.25 149 PRO A O 1
ATOM 1190 N N . THR A 1 150 ? 1.736 -1.569 14.543 1.00 79.00 150 THR A N 1
ATOM 1191 C CA . THR A 1 150 ? 2.954 -1.627 15.368 1.00 79.00 150 THR A CA 1
ATOM 1192 C C . THR A 1 150 ? 3.729 -2.931 15.234 1.00 79.00 150 THR A C 1
ATOM 1194 O O . THR A 1 150 ? 4.951 -2.943 15.361 1.00 79.00 150 THR A O 1
ATOM 1197 N N . GLN A 1 151 ? 3.041 -4.034 14.954 1.00 79.00 151 GLN A N 1
ATOM 1198 C CA . GLN A 1 151 ? 3.642 -5.360 14.891 1.00 79.00 151 GLN A CA 1
ATOM 1199 C C . GLN A 1 151 ? 4.128 -5.717 13.483 1.00 79.00 151 GLN A C 1
ATOM 1201 O O . GLN A 1 151 ? 4.869 -6.685 13.315 1.00 79.00 151 GLN A O 1
ATOM 1206 N N . TYR A 1 152 ? 3.747 -4.949 12.458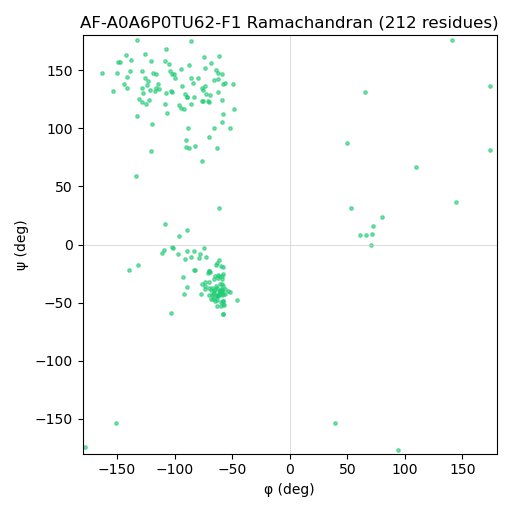 1.00 83.38 152 TYR A N 1
ATOM 1207 C CA . TYR A 1 152 ? 4.084 -5.253 11.069 1.00 83.38 152 TYR A CA 1
ATOM 1208 C C . TYR A 1 152 ? 5.586 -5.380 10.827 1.00 83.38 152 TYR A C 1
ATOM 1210 O O . TYR A 1 152 ? 6.040 -6.390 10.293 1.00 83.38 152 TYR A O 1
ATOM 1218 N N . LEU A 1 153 ? 6.354 -4.368 11.242 1.00 76.44 153 LEU A N 1
ATOM 1219 C CA . LEU A 1 153 ? 7.809 -4.337 11.072 1.00 76.44 153 LEU A CA 1
ATOM 1220 C C . LEU A 1 153 ? 8.482 -5.497 11.807 1.00 76.44 153 LEU A C 1
ATOM 1222 O O . LEU A 1 153 ? 9.405 -6.118 11.275 1.00 76.44 153 LEU A O 1
ATOM 1226 N N . HIS A 1 154 ? 7.989 -5.811 13.008 1.00 74.94 154 HIS A N 1
ATOM 1227 C CA . HIS A 1 154 ? 8.438 -6.969 13.764 1.00 74.94 154 HIS A CA 1
ATOM 1228 C C . HIS A 1 154 ? 8.228 -8.239 12.936 1.00 74.94 154 HIS A C 1
ATOM 1230 O O . HIS A 1 154 ? 9.210 -8.864 12.551 1.00 74.94 154 HIS A O 1
ATOM 1236 N N . PHE A 1 155 ? 6.993 -8.556 12.535 1.00 76.1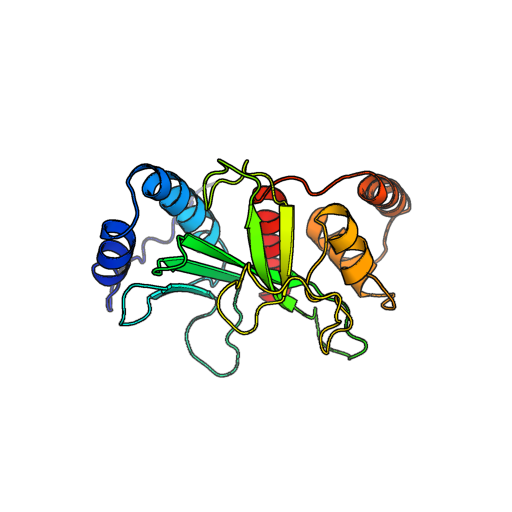9 155 PHE A N 1
ATOM 1237 C CA . PHE A 1 155 ? 6.706 -9.758 11.743 1.00 76.19 155 PHE A CA 1
ATOM 1238 C C . PHE A 1 155 ? 7.461 -9.804 10.408 1.00 76.19 155 PHE A C 1
ATOM 1240 O O . PHE A 1 155 ? 7.980 -10.857 10.040 1.00 76.19 155 PHE A O 1
ATOM 1247 N N . ALA A 1 156 ? 7.593 -8.672 9.712 1.00 75.44 156 ALA A N 1
ATOM 1248 C CA . ALA A 1 156 ? 8.319 -8.577 8.445 1.00 75.44 156 ALA A CA 1
ATOM 1249 C C . ALA A 1 156 ? 9.822 -8.867 8.586 1.00 75.44 156 ALA A C 1
ATOM 1251 O O . ALA A 1 156 ? 10.473 -9.166 7.585 1.00 75.44 156 ALA A O 1
ATOM 1252 N N . SER A 1 157 ? 10.366 -8.808 9.804 1.00 68.50 157 SER A N 1
ATOM 1253 C CA . SER A 1 157 ? 11.783 -9.037 10.098 1.00 68.50 157 SER A CA 1
ATOM 1254 C C . SER A 1 157 ? 12.072 -10.323 10.884 1.00 68.50 157 SER A C 1
ATOM 1256 O O . SER A 1 157 ? 13.242 -10.690 11.014 1.00 68.50 157 SER A O 1
ATOM 1258 N N . ILE A 1 158 ? 11.053 -11.054 11.362 1.00 68.12 158 ILE A N 1
ATOM 1259 C CA . ILE A 1 158 ? 11.256 -12.305 12.114 1.00 68.12 158 ILE A CA 1
ATOM 1260 C C . ILE A 1 158 ? 12.028 -13.326 11.265 1.00 68.12 158 ILE A C 1
ATOM 1262 O O . ILE A 1 158 ? 11.604 -13.723 10.180 1.00 68.12 158 ILE A O 1
ATOM 1266 N N . GLY A 1 159 ? 13.154 -13.805 11.801 1.00 55.41 159 GLY A N 1
ATOM 1267 C CA . GLY A 1 159 ? 13.886 -14.954 11.261 1.00 55.41 159 GLY A CA 1
ATOM 1268 C C . GLY A 1 159 ? 14.633 -14.715 9.944 1.00 55.41 159 GLY A C 1
ATOM 1269 O O . GLY A 1 159 ? 15.010 -15.694 9.300 1.00 55.41 159 GLY A O 1
ATOM 1270 N N . SER A 1 160 ? 14.854 -13.459 9.534 1.00 52.09 160 SER A N 1
ATOM 1271 C CA . SER A 1 160 ? 15.646 -13.119 8.343 1.00 52.09 160 SER A CA 1
ATOM 1272 C C . SER A 1 160 ? 16.656 -12.008 8.634 1.00 52.09 160 SER A C 1
ATOM 1274 O O . SER A 1 160 ? 16.286 -10.844 8.784 1.00 52.09 160 SER A O 1
ATOM 1276 N N . TYR A 1 161 ? 17.947 -12.358 8.637 1.00 49.28 161 TYR A N 1
ATOM 1277 C CA . TYR A 1 161 ? 19.051 -11.400 8.787 1.00 49.28 161 TYR A CA 1
ATOM 1278 C C . TYR A 1 161 ? 19.096 -10.359 7.648 1.00 49.28 161 TYR A C 1
ATOM 1280 O O . TYR A 1 161 ? 19.527 -9.232 7.866 1.00 49.28 161 TYR A O 1
ATOM 1288 N N . ASN A 1 162 ? 18.590 -10.700 6.454 1.00 48.44 162 ASN A N 1
ATOM 1289 C CA . ASN A 1 162 ? 18.649 -9.842 5.261 1.00 48.44 162 ASN A CA 1
ATOM 1290 C C . ASN A 1 162 ? 17.413 -8.945 5.073 1.00 48.44 162 ASN A C 1
ATOM 1292 O O . ASN A 1 162 ? 17.513 -7.875 4.473 1.00 48.44 162 ASN A O 1
ATOM 1296 N N . THR A 1 163 ? 16.238 -9.356 5.567 1.00 50.31 163 THR A N 1
ATOM 1297 C CA . THR A 1 163 ? 14.991 -8.588 5.371 1.00 50.31 163 THR A CA 1
ATOM 1298 C C . THR A 1 163 ? 14.955 -7.337 6.243 1.00 50.31 163 THR A C 1
ATOM 1300 O O . THR A 1 163 ? 14.428 -6.312 5.815 1.00 50.31 163 THR A O 1
ATOM 1303 N N . PHE A 1 164 ? 15.559 -7.400 7.434 1.00 51.50 164 PHE A N 1
ATOM 1304 C CA . PHE A 1 164 ? 15.674 -6.249 8.324 1.00 51.50 164 PHE A CA 1
ATOM 1305 C C . PHE A 1 164 ? 16.506 -5.138 7.683 1.00 51.50 164 PHE A C 1
ATOM 1307 O O . PHE A 1 164 ? 15.984 -4.040 7.526 1.00 51.50 164 PHE A O 1
ATOM 1314 N N . SER A 1 165 ? 17.720 -5.451 7.215 1.00 50.25 165 SER A N 1
ATOM 1315 C CA . SER A 1 165 ? 18.611 -4.489 6.558 1.00 50.25 165 SER A CA 1
ATOM 1316 C C . SER A 1 165 ? 17.980 -3.880 5.311 1.00 50.25 165 SER A C 1
ATOM 1318 O O . SER A 1 165 ? 18.058 -2.681 5.093 1.00 50.25 165 SER A O 1
ATOM 1320 N N . LEU A 1 166 ? 17.270 -4.675 4.511 1.00 52.44 166 LEU A N 1
ATOM 1321 C CA . LEU A 1 166 ? 16.574 -4.181 3.328 1.00 52.44 166 LEU A CA 1
ATOM 1322 C C . LEU A 1 166 ? 15.419 -3.225 3.658 1.00 52.44 166 LEU A C 1
ATOM 1324 O O . LEU A 1 166 ? 15.253 -2.221 2.973 1.00 52.44 166 LEU A O 1
ATOM 1328 N N . LEU A 1 167 ? 14.618 -3.521 4.681 1.00 57.47 167 LEU A N 1
ATOM 1329 C CA . LEU A 1 167 ? 13.547 -2.634 5.135 1.00 57.47 167 LEU A CA 1
ATOM 1330 C C . LEU A 1 167 ? 14.121 -1.309 5.664 1.00 57.47 167 LEU A C 1
ATOM 1332 O O . LEU A 1 167 ? 13.551 -0.258 5.372 1.00 57.47 167 LEU A O 1
ATOM 1336 N N . THR A 1 168 ? 15.288 -1.362 6.323 1.00 55.31 168 THR A N 1
ATOM 1337 C CA . THR A 1 168 ? 16.114 -0.193 6.675 1.00 55.31 168 THR A CA 1
ATOM 1338 C C . THR A 1 168 ? 16.495 0.601 5.433 1.00 55.31 168 THR A C 1
ATOM 1340 O O . THR A 1 168 ? 16.114 1.760 5.316 1.00 55.31 168 THR A O 1
ATOM 1343 N N . TYR A 1 169 ? 17.190 -0.033 4.480 1.00 58.66 169 TYR A N 1
ATOM 1344 C CA . TYR A 1 169 ? 17.722 0.595 3.268 1.00 58.66 169 TYR A CA 1
ATOM 1345 C C . TYR A 1 169 ? 16.620 1.205 2.404 1.00 58.66 169 TYR A C 1
ATOM 1347 O O . TYR A 1 169 ? 16.777 2.298 1.863 1.00 58.66 169 TYR A O 1
ATOM 1355 N N . LEU A 1 170 ? 15.473 0.529 2.324 1.00 54.62 170 LEU A N 1
ATOM 1356 C CA . LEU A 1 170 ? 14.293 1.017 1.633 1.00 54.62 170 LEU A CA 1
ATOM 1357 C C . LEU A 1 170 ? 13.707 2.232 2.332 1.00 54.62 170 LEU A C 1
ATOM 1359 O O . LEU A 1 170 ? 13.435 3.210 1.655 1.00 54.62 170 LEU A O 1
ATOM 1363 N N . LEU A 1 171 ? 13.528 2.220 3.653 1.00 54.50 171 LEU A N 1
ATOM 1364 C CA . LEU A 1 171 ? 12.900 3.339 4.357 1.00 54.50 171 LEU A CA 1
ATOM 1365 C C . LEU A 1 171 ? 13.785 4.592 4.418 1.00 54.50 171 LEU A C 1
ATOM 1367 O O . LEU A 1 171 ? 13.229 5.691 4.421 1.00 54.50 171 LEU A O 1
ATOM 1371 N N . ILE A 1 172 ? 15.109 4.454 4.325 1.00 52.69 172 ILE A N 1
ATOM 1372 C CA . ILE A 1 172 ? 16.056 5.587 4.296 1.00 52.69 172 ILE A CA 1
ATOM 1373 C C . ILE A 1 172 ? 16.606 5.929 2.896 1.00 52.69 172 ILE A C 1
ATOM 1375 O O . ILE A 1 172 ? 17.321 6.912 2.753 1.00 52.69 172 ILE A O 1
ATOM 1379 N N . GLY A 1 173 ? 16.242 5.179 1.847 1.00 45.72 173 GLY A N 1
ATOM 1380 C CA . GLY A 1 173 ? 16.564 5.516 0.451 1.00 45.72 173 GLY A CA 1
ATOM 1381 C C . GLY A 1 173 ? 17.981 5.164 -0.031 1.00 45.72 173 GLY A C 1
ATOM 1382 O O . GLY A 1 173 ? 18.443 5.765 -0.999 1.00 45.72 173 GLY A O 1
ATOM 1383 N N . LEU A 1 174 ? 18.663 4.199 0.594 1.00 45.22 174 LEU A N 1
ATOM 1384 C CA . LEU A 1 174 ? 20.069 3.853 0.317 1.00 45.22 174 LEU A CA 1
ATOM 1385 C C . LEU A 1 174 ? 20.244 2.500 -0.411 1.00 45.22 174 LEU A C 1
ATOM 1387 O O . LEU A 1 174 ? 19.384 1.621 -0.355 1.00 45.22 174 LEU A O 1
ATOM 1391 N N . THR A 1 175 ? 21.389 2.329 -1.086 1.00 44.47 175 THR A N 1
ATOM 1392 C CA . THR A 1 175 ? 21.872 1.072 -1.708 1.00 44.47 175 THR A CA 1
ATOM 1393 C C . THR A 1 175 ? 23.185 0.653 -1.027 1.00 44.47 175 THR A C 1
ATOM 1395 O O . THR A 1 175 ? 24.032 1.528 -0.869 1.00 44.47 175 THR A O 1
ATOM 1398 N N . PRO A 1 176 ? 23.375 -0.613 -0.595 1.00 49.75 176 PRO A N 1
ATOM 1399 C CA . PRO A 1 176 ? 24.410 -0.914 0.398 1.00 49.75 176 PRO A CA 1
ATOM 1400 C C . PRO A 1 176 ? 25.704 -1.498 -0.171 1.00 49.75 176 PRO A C 1
ATOM 1402 O O . PRO A 1 176 ? 25.634 -2.347 -1.050 1.00 49.75 176 PRO A O 1
ATOM 1405 N N . ASP A 1 177 ? 26.825 -1.154 0.478 1.00 46.44 177 ASP A N 1
ATOM 1406 C CA . ASP A 1 177 ? 28.005 -2.032 0.618 1.00 46.44 177 ASP A CA 1
ATOM 1407 C C . ASP A 1 177 ? 28.540 -2.117 2.073 1.00 46.44 177 ASP A C 1
ATOM 1409 O O . ASP A 1 177 ? 29.184 -3.097 2.433 1.00 46.44 177 ASP A O 1
ATOM 1413 N N . ALA A 1 178 ? 28.183 -1.194 2.977 1.00 52.50 178 ALA A N 1
ATOM 1414 C CA . ALA A 1 178 ? 28.336 -1.365 4.429 1.00 52.50 178 ALA A CA 1
ATOM 1415 C C . ALA A 1 178 ? 27.295 -0.508 5.174 1.00 52.50 178 ALA A C 1
ATOM 1417 O O . ALA A 1 178 ? 27.108 0.657 4.840 1.00 52.50 178 ALA A O 1
ATOM 1418 N N . MET A 1 179 ? 26.583 -1.081 6.153 1.00 55.44 179 MET A N 1
ATOM 1419 C CA . MET A 1 179 ? 25.661 -0.333 7.027 1.00 55.44 179 MET A CA 1
ATOM 1420 C C . MET A 1 179 ? 26.477 0.441 8.064 1.00 55.44 179 MET A C 1
ATOM 1422 O O . MET A 1 179 ? 27.243 -0.189 8.795 1.00 55.44 179 MET A O 1
ATOM 1426 N N . SER A 1 180 ? 26.315 1.762 8.148 1.00 61.38 180 SER A N 1
ATOM 1427 C CA . SER A 1 180 ? 26.996 2.559 9.175 1.00 61.38 180 SER A CA 1
ATOM 1428 C C . SER A 1 180 ? 26.357 2.354 10.558 1.00 61.38 180 SER A C 1
ATOM 1430 O O . SER A 1 180 ? 25.212 1.905 10.686 1.00 61.38 180 SER A O 1
ATOM 1432 N N . ASP A 1 181 ? 27.080 2.691 11.628 1.00 61.03 181 ASP A N 1
ATOM 1433 C CA . ASP A 1 181 ? 26.517 2.686 12.985 1.00 61.03 181 ASP A CA 1
ATOM 1434 C C . ASP A 1 181 ? 25.403 3.739 13.156 1.00 61.03 181 ASP A C 1
ATOM 1436 O O . ASP A 1 181 ? 24.463 3.536 13.927 1.00 61.03 181 ASP A O 1
ATOM 1440 N N . GLU A 1 182 ? 25.438 4.819 12.374 1.00 56.91 182 GLU A N 1
ATOM 1441 C CA . GLU A 1 182 ? 24.388 5.845 12.318 1.00 56.91 182 GLU A CA 1
ATOM 1442 C C . GLU A 1 182 ? 23.083 5.287 11.734 1.00 56.91 182 GLU A C 1
ATOM 1444 O O . GLU A 1 182 ? 22.010 5.499 12.311 1.00 56.91 182 GLU A O 1
ATOM 1449 N N . ASP A 1 183 ? 23.166 4.482 10.668 1.00 53.31 183 ASP A N 1
ATOM 1450 C CA . ASP A 1 183 ? 22.012 3.763 10.114 1.00 53.31 183 ASP A CA 1
ATOM 1451 C C . ASP A 1 183 ? 21.419 2.807 11.157 1.00 53.31 183 ASP A C 1
ATOM 1453 O O . ASP A 1 183 ? 20.199 2.725 11.319 1.00 53.31 183 ASP A O 1
ATOM 1457 N N . ARG A 1 184 ? 22.271 2.124 11.933 1.00 56.09 184 ARG A N 1
ATOM 1458 C CA . ARG A 1 184 ? 21.855 1.206 13.007 1.00 56.09 184 ARG A CA 1
ATOM 1459 C C . ARG A 1 184 ? 21.141 1.931 14.160 1.00 56.09 184 ARG A C 1
ATOM 1461 O O . ARG A 1 184 ? 20.146 1.413 14.677 1.00 56.09 184 ARG A O 1
ATOM 1468 N N . VAL A 1 185 ? 21.603 3.121 14.555 1.00 58.09 185 VAL A N 1
ATOM 1469 C CA . VAL A 1 185 ? 20.968 3.969 15.588 1.00 58.09 185 VAL A CA 1
ATOM 1470 C C . VAL A 1 185 ? 19.631 4.528 15.103 1.00 58.09 185 VAL A C 1
ATOM 1472 O O . VAL A 1 185 ? 18.623 4.399 15.807 1.00 58.09 185 VAL A O 1
ATOM 1475 N N . CYS A 1 186 ? 19.586 5.062 13.879 1.00 46.50 186 CYS A N 1
ATOM 1476 C CA . CYS A 1 186 ? 18.345 5.482 13.229 1.00 46.50 186 CYS A CA 1
ATOM 1477 C C . CYS A 1 186 ? 17.331 4.329 13.223 1.00 46.50 186 CYS A C 1
ATOM 1479 O O . CYS A 1 186 ? 16.158 4.511 13.541 1.00 46.50 186 CYS A O 1
ATOM 1481 N N . TRP A 1 187 ? 17.785 3.102 12.987 1.00 51.16 187 TRP A N 1
ATOM 1482 C CA . TRP A 1 187 ? 16.911 1.941 12.910 1.00 51.16 187 TRP A CA 1
ATOM 1483 C C . TRP A 1 187 ? 16.404 1.415 14.255 1.00 51.16 187 TRP A C 1
ATOM 1485 O O . TRP A 1 187 ? 15.239 1.023 14.379 1.00 51.16 187 TRP A O 1
ATOM 1495 N N . ASN A 1 188 ? 17.214 1.506 15.309 1.00 52.41 188 ASN A N 1
ATOM 1496 C CA . ASN A 1 188 ? 16.705 1.335 16.669 1.00 52.41 188 ASN A CA 1
ATOM 1497 C C . ASN A 1 188 ? 15.664 2.411 17.031 1.00 52.41 188 ASN A C 1
ATOM 1499 O O . ASN A 1 188 ? 14.764 2.118 17.813 1.00 52.41 188 ASN A O 1
ATOM 1503 N N . SER A 1 189 ? 15.704 3.603 16.418 1.00 49.56 189 SER A N 1
ATOM 1504 C CA . SER A 1 189 ? 14.637 4.604 16.579 1.00 49.56 189 SER A CA 1
ATOM 1505 C C . SER A 1 189 ? 13.325 4.190 15.899 1.00 49.56 189 SER A C 1
ATOM 1507 O O . SER A 1 189 ? 12.255 4.455 16.439 1.00 49.56 189 SER A O 1
ATOM 1509 N N . TYR A 1 190 ? 13.376 3.455 14.780 1.00 49.81 190 TYR A N 1
ATOM 1510 C CA . TYR A 1 190 ? 12.180 2.926 14.110 1.00 49.81 190 TYR A CA 1
ATOM 1511 C C . TYR A 1 190 ? 11.484 1.810 14.896 1.00 49.81 190 TYR A C 1
ATOM 1513 O O . TYR A 1 190 ? 10.275 1.654 14.752 1.00 49.81 190 TYR A O 1
ATOM 1521 N N . LYS A 1 191 ? 12.185 1.104 15.800 1.00 49.22 191 LYS A N 1
ATOM 1522 C CA . LYS A 1 191 ? 11.523 0.243 16.806 1.00 49.22 191 LYS A CA 1
ATOM 1523 C C . LYS A 1 191 ? 10.551 1.032 17.690 1.00 49.22 191 LYS A C 1
ATOM 1525 O O . LYS A 1 191 ? 9.599 0.457 18.205 1.00 49.22 191 LYS A O 1
ATOM 1530 N N . ASN A 1 192 ? 10.780 2.338 17.827 1.00 51.12 192 ASN A N 1
ATOM 1531 C CA . ASN A 1 192 ? 9.957 3.253 18.610 1.00 51.12 192 ASN A CA 1
ATOM 1532 C C . ASN A 1 192 ? 9.009 4.088 17.730 1.00 51.12 192 ASN A C 1
ATOM 1534 O O . ASN A 1 192 ? 8.199 4.849 18.257 1.00 51.12 192 ASN A O 1
ATOM 1538 N N . GLN A 1 193 ? 9.079 3.953 16.398 1.00 55.78 193 GLN A N 1
ATOM 1539 C CA . GLN A 1 193 ? 8.135 4.583 15.480 1.00 55.78 193 GLN A CA 1
ATOM 1540 C C . GLN A 1 193 ? 6.945 3.656 15.250 1.00 55.78 193 GLN A C 1
ATOM 1542 O O . GLN A 1 193 ? 7.075 2.497 14.868 1.00 55.78 193 GLN A O 1
ATOM 1547 N N . THR A 1 194 ? 5.750 4.184 15.468 1.00 60.53 194 THR A N 1
ATOM 1548 C CA . THR A 1 194 ? 4.501 3.475 15.204 1.00 60.53 194 THR A CA 1
ATOM 1549 C C . THR A 1 194 ? 4.058 3.820 13.779 1.00 60.53 194 THR A C 1
ATOM 1551 O O . THR A 1 194 ? 3.770 4.993 13.524 1.00 60.53 194 THR A O 1
ATOM 1554 N N . PRO A 1 195 ? 3.985 2.868 12.836 1.00 71.50 195 PRO A N 1
ATOM 1555 C CA . PRO A 1 195 ? 3.426 3.140 11.517 1.00 71.50 195 PRO A CA 1
ATOM 1556 C C . PRO A 1 195 ? 1.910 3.351 11.659 1.00 71.50 195 PRO A C 1
ATOM 1558 O O . PRO A 1 195 ? 1.143 2.398 11.707 1.00 71.50 195 PRO A O 1
ATOM 1561 N N . LYS A 1 196 ? 1.474 4.604 11.824 1.00 73.00 196 LYS A N 1
ATOM 1562 C CA . LYS A 1 196 ? 0.092 4.930 12.231 1.00 73.00 196 LYS A CA 1
ATOM 1563 C C . LYS A 1 196 ? -0.876 5.084 11.060 1.00 73.00 196 LYS A C 1
ATOM 1565 O O . LYS A 1 196 ? -2.029 4.674 11.171 1.00 73.00 196 LYS A O 1
ATOM 1570 N N . ASN A 1 197 ? -0.409 5.645 9.948 1.00 91.50 197 ASN A N 1
ATOM 1571 C CA . ASN A 1 197 ? -1.283 6.097 8.870 1.00 91.50 197 ASN A CA 1
ATOM 1572 C C . ASN A 1 197 ? -0.971 5.385 7.549 1.00 91.50 197 ASN A C 1
ATOM 1574 O O . ASN A 1 197 ? 0.137 4.883 7.339 1.00 91.50 197 ASN A O 1
ATOM 1578 N N . LEU A 1 198 ? -1.950 5.361 6.649 1.00 93.38 198 LEU A N 1
ATOM 1579 C CA . LEU A 1 198 ? -1.886 4.673 5.361 1.00 93.38 198 LEU A CA 1
ATOM 1580 C C . LEU A 1 198 ? -0.714 5.151 4.487 1.00 93.38 198 LEU A C 1
ATOM 1582 O O . LEU A 1 198 ? -0.077 4.332 3.821 1.00 93.38 198 LEU A O 1
ATOM 1586 N N . GLY A 1 199 ? -0.385 6.444 4.549 1.00 92.69 199 GLY A N 1
ATOM 1587 C CA . GLY A 1 199 ? 0.713 7.071 3.809 1.00 92.69 199 GLY A CA 1
ATOM 1588 C C . GLY A 1 199 ? 2.065 6.411 4.070 1.00 92.69 199 GLY A C 1
ATOM 1589 O O . GLY A 1 199 ? 2.822 6.159 3.136 1.00 92.69 199 GLY A O 1
ATOM 1590 N N . TRP A 1 200 ? 2.326 5.999 5.315 1.00 89.31 200 TRP A N 1
ATOM 1591 C CA . TRP A 1 200 ? 3.563 5.297 5.667 1.00 89.31 200 TRP A CA 1
ATOM 1592 C C . TRP A 1 200 ? 3.708 3.974 4.894 1.00 89.31 200 TRP A C 1
ATOM 1594 O O . TRP A 1 200 ? 4.782 3.644 4.387 1.00 89.31 200 TRP A O 1
ATOM 1604 N N . TYR A 1 201 ? 2.609 3.227 4.742 1.00 91.50 201 TYR A N 1
ATOM 1605 C CA . TYR A 1 201 ? 2.600 1.966 3.995 1.00 91.50 201 TYR A CA 1
ATOM 1606 C C . TYR A 1 201 ? 2.688 2.188 2.485 1.00 91.50 201 TYR A C 1
ATOM 1608 O O . TYR A 1 201 ? 3.336 1.399 1.793 1.00 91.50 201 TYR A O 1
ATOM 1616 N N . ILE A 1 202 ? 2.056 3.251 1.976 1.00 94.19 202 ILE A N 1
ATOM 1617 C CA . ILE A 1 202 ? 2.140 3.668 0.569 1.00 94.19 202 ILE A CA 1
ATOM 1618 C C . ILE A 1 202 ? 3.596 3.963 0.203 1.00 94.19 202 ILE A C 1
ATOM 1620 O O . ILE A 1 202 ? 4.111 3.397 -0.767 1.00 94.19 202 ILE A O 1
ATOM 1624 N N . ASP A 1 203 ? 4.284 4.760 1.017 1.00 88.88 203 ASP A N 1
ATOM 1625 C CA . ASP A 1 203 ? 5.690 5.098 0.808 1.00 88.88 203 ASP A CA 1
ATOM 1626 C C . ASP A 1 203 ? 6.572 3.850 0.865 1.00 88.88 203 ASP A C 1
ATOM 1628 O O . ASP A 1 203 ? 7.417 3.640 -0.009 1.00 88.88 203 ASP A O 1
ATOM 1632 N N . LEU A 1 204 ? 6.343 2.965 1.841 1.00 85.88 204 LEU A N 1
ATOM 1633 C CA . LEU A 1 204 ? 7.072 1.702 1.925 1.00 85.88 204 LEU A CA 1
ATOM 1634 C C . LEU A 1 204 ? 6.880 0.838 0.664 1.00 85.88 204 LEU A C 1
ATOM 1636 O O . LEU A 1 204 ? 7.854 0.274 0.152 1.00 85.88 204 LEU A O 1
ATOM 1640 N N . ALA A 1 205 ? 5.656 0.738 0.139 1.00 90.69 205 ALA A N 1
ATOM 1641 C CA . ALA A 1 205 ? 5.368 -0.006 -1.088 1.00 90.69 205 ALA A CA 1
ATOM 1642 C C . ALA A 1 205 ? 6.107 0.587 -2.299 1.00 90.69 205 ALA A C 1
ATOM 1644 O O . ALA A 1 205 ? 6.716 -0.157 -3.074 1.00 90.69 205 ALA A O 1
ATOM 1645 N N . ILE A 1 206 ? 6.109 1.918 -2.431 1.00 90.31 206 ILE A N 1
ATOM 1646 C CA . ILE A 1 206 ? 6.803 2.643 -3.504 1.00 90.31 206 ILE A CA 1
ATOM 1647 C C . ILE A 1 206 ? 8.318 2.428 -3.430 1.00 90.31 206 ILE A C 1
ATOM 1649 O O . ILE A 1 206 ? 8.950 2.086 -4.432 1.00 90.31 206 ILE A O 1
ATOM 1653 N N . LYS A 1 207 ? 8.921 2.565 -2.247 1.00 84.25 207 LYS A N 1
ATOM 1654 C CA . LYS A 1 207 ? 10.367 2.353 -2.090 1.00 84.25 207 LYS A CA 1
ATOM 1655 C C . LYS A 1 207 ? 10.737 0.903 -2.409 1.00 84.25 207 LYS A C 1
ATOM 1657 O O . LYS A 1 207 ? 11.665 0.652 -3.181 1.00 84.25 207 LYS A O 1
ATOM 1662 N N . THR A 1 208 ? 9.950 -0.051 -1.907 1.00 82.00 208 THR A N 1
ATOM 1663 C CA . THR A 1 208 ? 10.112 -1.483 -2.214 1.00 82.00 208 THR A CA 1
ATOM 1664 C C . THR A 1 208 ? 10.022 -1.754 -3.715 1.00 82.00 208 THR A C 1
ATOM 1666 O O . THR A 1 208 ? 10.812 -2.525 -4.263 1.00 82.00 208 THR A O 1
ATOM 1669 N N . TRP A 1 209 ? 9.078 -1.112 -4.402 1.00 86.50 209 TRP A N 1
ATOM 1670 C CA . TRP A 1 209 ? 8.954 -1.177 -5.852 1.00 86.50 209 TRP A CA 1
ATOM 1671 C C . TRP A 1 209 ? 10.207 -0.668 -6.560 1.00 86.50 209 TRP A C 1
ATOM 1673 O O . TRP A 1 209 ? 10.786 -1.408 -7.357 1.00 86.50 209 TRP A O 1
ATOM 1683 N N . ASN A 1 210 ? 10.661 0.539 -6.223 1.00 83.31 210 ASN A N 1
ATOM 1684 C CA . ASN A 1 210 ? 11.815 1.181 -6.854 1.00 83.31 210 ASN A CA 1
ATOM 1685 C C . ASN A 1 210 ? 13.097 0.358 -6.710 1.00 83.31 210 ASN A C 1
ATOM 1687 O O . ASN A 1 210 ? 13.903 0.316 -7.635 1.00 83.31 210 ASN A O 1
ATOM 1691 N N . TYR A 1 211 ? 13.272 -0.360 -5.603 1.00 77.44 211 TYR A N 1
ATOM 1692 C CA . TYR A 1 211 ? 14.371 -1.315 -5.473 1.00 77.44 211 TYR A CA 1
ATOM 1693 C C . TYR A 1 211 ? 14.185 -2.544 -6.365 1.00 77.44 211 TYR A C 1
ATOM 1695 O O . TYR A 1 211 ? 15.120 -2.993 -7.016 1.00 77.44 211 TYR A O 1
ATOM 1703 N N . ARG A 1 212 ? 12.971 -3.102 -6.414 1.00 78.31 212 ARG A N 1
ATOM 1704 C CA . ARG A 1 212 ? 12.691 -4.325 -7.177 1.00 78.31 212 ARG A CA 1
ATOM 1705 C C . ARG A 1 212 ? 12.736 -4.121 -8.686 1.00 78.31 212 ARG A C 1
ATOM 1707 O O . ARG A 1 212 ? 12.836 -5.121 -9.392 1.00 78.31 212 ARG A O 1
ATOM 1714 N N . ILE A 1 213 ? 12.552 -2.904 -9.189 1.00 76.94 213 ILE A N 1
ATOM 1715 C CA . ILE A 1 213 ? 12.504 -2.606 -10.631 1.00 76.94 213 ILE A CA 1
ATOM 1716 C C . ILE A 1 213 ? 13.826 -2.094 -11.226 1.00 76.94 213 ILE A C 1
ATOM 1718 O O . ILE A 1 213 ? 13.903 -1.984 -12.460 1.00 76.94 213 ILE A O 1
ATOM 1722 N N . LYS A 1 214 ? 14.815 -1.806 -10.367 1.00 65.44 214 LYS A N 1
ATOM 1723 C CA . LYS A 1 214 ? 16.237 -1.705 -10.724 1.00 65.44 214 LYS A CA 1
ATOM 1724 C C . LYS A 1 214 ? 16.760 -3.091 -11.105 1.00 65.44 214 LYS A C 1
ATOM 1726 O O . LYS A 1 214 ? 17.477 -3.156 -12.121 1.00 65.44 214 LYS A O 1
#

Secondary structure (DSSP, 8-state):
-----------SS--SHHHHHHHHTS-HHHHHHHHHHHHHHHTSTT-EEEE-TTSSEEEEES-SSTT--EEEEEEEETTEEEEEEEEE---SS--SS-EEEEEEEEPTTPPTT-TTPBEEEEEE-SSS--TT-----B-TTS-BSEE-HHHHHHHHHTT-HHHHHHHHHHHHT---SS--HHHHHHHHHHTT----BHHHHHHHHHHHHHHHH-

Sequence (214 aa):
MPGETLNTEFNDGSLPAFTGNFVSRLDQPFRQNFEKLRLK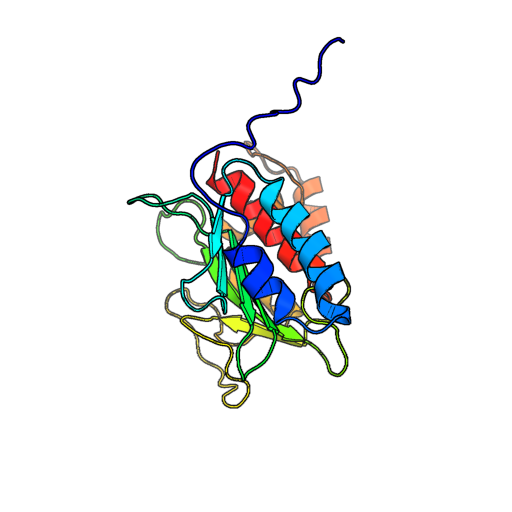FLSQPKVKEMVSGSYRKILYGTGDGKTHKKLAQITNTGNGVNLFLWLPTAVRTNIRVPVTRFGFVLAANEIPLSDDSKVEWIVFTKGTVDLKYKELSFNKNGMAKWCEPTQYLHFASIGSYNTFSLLTYLLIGLTPDAMSDEDRVCWNSYKNQTPKNLGWYIDLAIKTWNYRIK

pLDDT: mean 74.31, std 18.45, range [24.81, 95.56]